Protein AF-A0A8S9TQD0-F1 (afdb_monomer)

Structure (mmCIF, N/CA/C/O backbone):
data_AF-A0A8S9TQD0-F1
#
_entry.id   AF-A0A8S9TQD0-F1
#
loop_
_atom_site.group_PDB
_atom_site.id
_atom_site.type_symbol
_atom_site.label_atom_id
_atom_site.label_alt_id
_atom_site.label_comp_id
_atom_site.label_asym_id
_atom_site.label_entity_id
_atom_site.label_seq_id
_atom_site.pdbx_PDB_ins_code
_atom_site.Cartn_x
_atom_site.Cartn_y
_atom_site.Cartn_z
_atom_site.occupancy
_atom_site.B_iso_or_equiv
_atom_site.auth_seq_id
_atom_site.auth_comp_id
_atom_site.auth_asym_id
_atom_site.auth_atom_id
_atom_site.pdbx_PDB_model_num
ATOM 1 N N . MET A 1 1 ? -15.781 -21.700 17.200 1.00 30.73 1 MET A N 1
ATOM 2 C CA . MET A 1 1 ? -14.613 -22.063 18.028 1.00 30.73 1 MET A CA 1
ATOM 3 C C . MET A 1 1 ? -13.569 -22.654 17.105 1.00 30.73 1 MET A C 1
ATOM 5 O O . MET A 1 1 ? -13.757 -23.773 16.646 1.00 30.73 1 MET A O 1
ATOM 9 N N . LEU A 1 2 ? -12.540 -21.880 16.771 1.00 31.28 2 LEU A N 1
ATOM 10 C CA . LEU A 1 2 ? -11.367 -22.387 16.062 1.00 31.28 2 LEU A CA 1
ATOM 11 C C . LEU A 1 2 ? -10.514 -23.127 17.096 1.00 31.28 2 LEU A C 1
ATOM 13 O O . LEU A 1 2 ? -10.131 -22.557 18.117 1.00 31.28 2 LEU A O 1
ATOM 17 N N . THR A 1 3 ? -10.356 -24.433 16.913 1.00 33.12 3 THR A N 1
ATOM 18 C CA . THR A 1 3 ? -9.611 -25.295 17.834 1.00 33.12 3 THR A CA 1
ATOM 19 C C . THR A 1 3 ? -8.107 -25.152 17.622 1.00 33.12 3 THR A C 1
ATOM 21 O O . THR A 1 3 ? -7.637 -24.935 16.512 1.00 33.12 3 THR A O 1
ATOM 24 N N . SER A 1 4 ? -7.367 -25.337 18.711 1.00 42.09 4 SER A N 1
ATOM 25 C CA . SER A 1 4 ? -5.947 -25.075 18.985 1.00 42.09 4 SER A CA 1
ATOM 26 C C . SER A 1 4 ? -4.872 -25.747 18.101 1.00 42.09 4 SER A C 1
ATOM 28 O O . SER A 1 4 ? -3.771 -25.983 18.590 1.00 42.09 4 SER A O 1
ATOM 30 N N . ASN A 1 5 ? -5.139 -26.052 16.829 1.00 34.66 5 ASN A N 1
ATOM 31 C CA . ASN A 1 5 ? -4.144 -26.548 15.862 1.00 34.66 5 ASN A CA 1
ATOM 32 C C . ASN A 1 5 ? -3.845 -25.566 14.703 1.00 34.66 5 ASN A C 1
ATOM 34 O O . ASN A 1 5 ? -2.922 -25.823 13.933 1.00 34.66 5 ASN A O 1
ATOM 38 N N . ASP A 1 6 ? -4.547 -24.428 14.614 1.00 38.22 6 ASP A N 1
ATOM 39 C CA . ASP A 1 6 ? -4.370 -23.399 13.562 1.00 38.22 6 ASP A CA 1
ATOM 40 C C . ASP A 1 6 ? -3.149 -22.480 13.765 1.00 38.22 6 ASP A C 1
ATOM 42 O O . ASP A 1 6 ? -2.848 -21.619 12.945 1.00 38.22 6 ASP A O 1
ATOM 46 N N . ALA A 1 7 ? -2.361 -22.685 14.824 1.00 38.09 7 ALA A N 1
ATOM 47 C CA . ALA A 1 7 ? -1.159 -21.891 15.102 1.00 38.09 7 ALA A CA 1
ATOM 48 C C . ALA A 1 7 ? 0.011 -22.138 14.115 1.00 38.09 7 ALA A C 1
ATOM 50 O O . ALA A 1 7 ? 1.115 -21.620 14.307 1.00 38.09 7 ALA A O 1
ATOM 51 N N . ARG A 1 8 ? -0.196 -22.913 13.037 1.00 41.69 8 ARG A N 1
ATOM 52 C CA . ARG A 1 8 ? 0.763 -23.056 11.931 1.00 41.69 8 ARG A CA 1
ATOM 53 C C . ARG A 1 8 ? 0.705 -21.825 11.021 1.00 41.69 8 ARG A C 1
ATOM 55 O O . ARG A 1 8 ? 0.203 -21.896 9.911 1.00 41.69 8 ARG A O 1
ATOM 62 N N . LEU A 1 9 ? 1.326 -20.733 11.474 1.00 50.34 9 LEU A N 1
ATOM 63 C CA . LEU A 1 9 ? 1.905 -19.686 10.617 1.00 50.34 9 LEU A CA 1
ATOM 64 C C . LEU A 1 9 ? 0.988 -19.219 9.465 1.00 50.34 9 LEU A C 1
ATOM 66 O O . LEU A 1 9 ? 1.396 -19.229 8.303 1.00 50.34 9 LEU A O 1
ATOM 70 N N . GLU A 1 10 ? -0.238 -18.789 9.765 1.00 58.34 10 GLU A N 1
ATOM 71 C CA . GLU A 1 10 ? -1.094 -18.142 8.766 1.00 58.34 10 GLU A CA 1
ATOM 72 C C . GLU A 1 10 ? -0.535 -16.746 8.453 1.00 58.34 10 GLU A C 1
ATOM 74 O O . GLU A 1 10 ? -0.825 -15.758 9.118 1.00 58.34 10 GLU A O 1
ATOM 79 N N . SER A 1 11 ? 0.355 -16.660 7.465 1.00 71.31 11 SER A N 1
ATOM 80 C CA . SER A 1 11 ? 0.695 -15.379 6.845 1.00 71.31 11 SER A CA 1
ATOM 81 C C . SER A 1 11 ? -0.339 -15.109 5.760 1.00 71.31 11 SER A C 1
ATOM 83 O O . SER A 1 11 ? -0.368 -15.806 4.747 1.00 71.31 11 SER A O 1
ATOM 85 N N . LEU A 1 12 ? -1.203 -14.124 5.988 1.00 87.31 12 LEU A N 1
ATOM 86 C CA . LEU A 1 12 ? -2.261 -13.757 5.053 1.00 87.31 12 LEU A CA 1
ATOM 87 C C . LEU A 1 12 ? -1.756 -12.713 4.049 1.00 87.31 12 LEU A C 1
ATOM 89 O O . LEU A 1 12 ? -1.011 -11.792 4.394 1.00 87.31 12 LEU A O 1
ATOM 93 N N . ALA A 1 13 ? -2.175 -12.867 2.795 1.00 92.25 13 ALA A N 1
ATOM 94 C CA . ALA A 1 13 ? -2.046 -11.850 1.763 1.00 92.25 13 ALA A CA 1
ATOM 95 C C . ALA A 1 13 ? -3.442 -11.386 1.365 1.00 92.25 13 ALA A C 1
ATOM 97 O O . ALA A 1 13 ? -4.330 -12.195 1.096 1.00 92.25 13 ALA A O 1
ATOM 98 N N . TYR A 1 14 ? -3.618 -10.075 1.306 1.00 95.44 14 TYR A N 1
ATOM 99 C CA . TYR A 1 14 ? -4.902 -9.445 1.073 1.00 95.44 14 TYR A CA 1
ATOM 100 C C . TYR A 1 14 ? -4.911 -8.776 -0.291 1.00 95.44 14 TYR A C 1
ATOM 102 O O . TYR A 1 14 ? -3.913 -8.195 -0.734 1.00 95.44 14 TYR A O 1
ATOM 110 N N . ARG A 1 15 ? -6.067 -8.862 -0.944 1.00 96.31 15 ARG A N 1
ATOM 111 C CA . ARG A 1 15 ? -6.406 -8.099 -2.138 1.00 96.31 15 ARG A CA 1
ATOM 112 C C . ARG A 1 15 ? -7.765 -7.457 -1.906 1.00 96.31 15 ARG A C 1
ATOM 114 O O . ARG A 1 15 ? -8.776 -8.153 -1.898 1.00 96.31 15 ARG A O 1
ATOM 121 N N . VAL A 1 16 ? -7.778 -6.138 -1.770 1.00 97.06 16 VAL A N 1
ATOM 122 C CA . VAL A 1 16 ? -8.998 -5.337 -1.648 1.00 97.06 16 VAL A CA 1
ATOM 123 C C . VAL A 1 16 ? -9.205 -4.578 -2.953 1.00 97.06 16 VAL A C 1
ATOM 125 O O . VAL A 1 16 ? -8.303 -3.901 -3.450 1.00 97.06 16 VAL A O 1
ATOM 128 N N . GLN A 1 17 ? -10.381 -4.717 -3.558 1.00 97.00 17 GLN A N 1
ATOM 129 C CA . GLN A 1 17 ? -10.748 -3.891 -4.705 1.00 97.00 17 GLN A CA 1
ATOM 130 C C . GLN A 1 17 ? -11.181 -2.520 -4.195 1.00 97.00 17 GLN A C 1
ATOM 132 O O . GLN A 1 17 ? -12.125 -2.432 -3.420 1.00 97.00 17 GLN A O 1
ATOM 137 N N . LEU A 1 18 ? -10.482 -1.472 -4.630 1.00 97.31 18 LEU A N 1
ATOM 138 C CA . LEU A 1 18 ? -10.841 -0.094 -4.317 1.00 97.31 18 LEU A CA 1
ATOM 139 C C . LEU A 1 18 ? -11.553 0.537 -5.515 1.00 97.31 18 LEU A C 1
ATOM 141 O O . LEU A 1 18 ? -11.156 0.357 -6.670 1.00 97.31 18 LEU A O 1
ATOM 145 N N . HIS A 1 19 ? -12.588 1.306 -5.227 1.00 97.00 19 HIS A N 1
ATOM 146 C CA . HIS A 1 19 ? -13.287 2.171 -6.157 1.00 97.00 19 HIS A CA 1
ATOM 147 C C . HIS A 1 19 ? -12.499 3.464 -6.390 1.00 97.00 19 HIS A C 1
ATOM 149 O O . HIS A 1 19 ? -11.778 3.941 -5.514 1.00 97.00 19 HIS A O 1
ATOM 155 N N . ASN A 1 20 ? -12.668 4.041 -7.583 1.00 97.81 20 ASN A N 1
ATOM 156 C CA . ASN A 1 20 ? -12.198 5.382 -7.950 1.00 97.81 20 ASN A CA 1
ATOM 157 C C . ASN A 1 20 ? -10.675 5.606 -7.884 1.00 97.81 20 ASN A C 1
ATOM 159 O O . ASN A 1 20 ? -10.230 6.750 -7.887 1.00 97.81 20 ASN A O 1
ATOM 163 N N . ILE A 1 21 ? -9.857 4.545 -7.916 1.00 98.25 21 ILE A N 1
ATOM 164 C CA . ILE A 1 21 ? -8.387 4.673 -7.878 1.00 98.25 21 ILE A CA 1
ATOM 165 C C . ILE A 1 21 ? -7.857 5.698 -8.900 1.00 98.25 21 ILE A C 1
ATOM 167 O O . ILE A 1 21 ? -7.101 6.569 -8.490 1.00 98.25 21 ILE A O 1
ATOM 171 N N . PRO A 1 22 ? -8.238 5.679 -10.198 1.00 96.19 22 PRO A N 1
ATOM 172 C CA . PRO A 1 22 ? -7.695 6.640 -11.162 1.00 96.19 22 PRO A CA 1
ATOM 173 C C . PRO A 1 22 ? -8.159 8.087 -10.945 1.00 96.19 22 PRO A C 1
ATOM 175 O O . PRO A 1 22 ? -7.540 8.994 -11.489 1.00 96.19 22 PRO A O 1
ATOM 178 N N . GLN A 1 23 ? -9.254 8.298 -10.206 1.00 97.81 23 GLN A N 1
ATOM 179 C CA . GLN A 1 23 ? -9.771 9.630 -9.892 1.00 97.81 23 GLN A CA 1
ATOM 180 C C . GLN A 1 23 ? -8.944 10.284 -8.783 1.00 97.81 23 GLN A C 1
ATOM 182 O O . GLN A 1 23 ? -8.572 11.444 -8.920 1.00 97.81 23 GLN A O 1
ATOM 187 N N . PHE A 1 24 ? -8.652 9.539 -7.713 1.00 98.12 24 PHE A N 1
ATOM 188 C CA . PHE A 1 24 ? -7.885 10.052 -6.575 1.00 98.12 24 PHE A CA 1
ATOM 189 C C . PHE A 1 24 ? -6.376 9.971 -6.813 1.00 98.12 24 PHE A C 1
ATOM 191 O O . PHE A 1 24 ? -5.663 10.913 -6.507 1.00 98.12 24 PHE A O 1
ATOM 198 N N . LEU A 1 25 ? -5.893 8.890 -7.433 1.00 98.12 25 LEU A N 1
ATOM 199 C CA . LEU A 1 25 ? -4.483 8.668 -7.769 1.00 98.12 25 LEU A CA 1
ATOM 200 C C . LEU A 1 25 ? -4.296 8.654 -9.301 1.00 98.12 25 LEU A C 1
ATOM 202 O O . LEU A 1 25 ? -4.124 7.588 -9.915 1.00 98.12 25 LEU A O 1
ATOM 206 N N . PRO A 1 26 ? -4.358 9.820 -9.971 1.00 97.00 26 PRO A N 1
ATOM 207 C CA . PRO A 1 26 ? -4.257 9.888 -11.427 1.00 97.00 26 PRO A CA 1
ATOM 208 C C . PRO A 1 26 ? -2.850 9.541 -11.924 1.00 97.00 26 PRO A C 1
ATOM 210 O O . PRO A 1 26 ? -2.708 8.911 -12.974 1.00 97.00 26 PRO A O 1
ATOM 213 N N . THR A 1 27 ? -1.822 9.887 -11.151 1.00 97.00 27 THR A N 1
ATOM 214 C CA . THR A 1 27 ? -0.412 9.720 -11.512 1.00 97.00 27 THR A CA 1
ATOM 215 C C . THR A 1 27 ? 0.108 8.340 -11.118 1.00 97.00 27 THR A C 1
ATOM 217 O O . THR A 1 27 ? -0.248 7.797 -10.075 1.00 97.00 27 THR A O 1
ATOM 220 N N . ASP A 1 28 ? 0.961 7.774 -11.965 1.00 97.94 28 ASP A N 1
ATOM 221 C CA . ASP A 1 28 ? 1.700 6.552 -11.668 1.00 97.94 28 ASP A CA 1
ATOM 222 C C . ASP A 1 28 ? 3.073 6.905 -11.076 1.00 97.94 28 ASP A C 1
ATOM 224 O O . ASP A 1 28 ? 3.761 7.802 -11.561 1.00 97.94 28 ASP A O 1
ATOM 228 N N . ASN A 1 29 ? 3.491 6.159 -10.058 1.00 98.25 29 ASN A N 1
ATOM 229 C CA . ASN A 1 29 ? 4.793 6.272 -9.413 1.00 98.25 29 ASN A CA 1
ATOM 230 C C . ASN A 1 29 ? 5.701 5.142 -9.913 1.00 98.25 29 ASN A C 1
ATOM 232 O O . ASN A 1 29 ? 5.435 3.964 -9.653 1.00 98.25 29 ASN A O 1
ATOM 236 N N . GLU A 1 30 ? 6.736 5.490 -10.683 1.00 98.00 30 GLU A N 1
ATOM 237 C CA . GLU A 1 30 ? 7.723 4.532 -11.195 1.00 98.00 30 GLU A CA 1
ATOM 238 C C . GLU A 1 30 ? 8.576 3.928 -10.070 1.00 98.00 30 GLU A C 1
ATOM 240 O O . GLU A 1 30 ? 8.685 4.469 -8.972 1.00 98.00 30 GLU A O 1
ATOM 245 N N . TRP A 1 31 ? 9.214 2.794 -10.349 1.00 96.75 31 TRP A N 1
ATOM 246 C CA . TRP A 1 31 ? 10.211 2.220 -9.451 1.00 96.75 31 TRP A CA 1
ATOM 247 C C . TRP A 1 31 ? 11.372 3.200 -9.187 1.00 96.75 31 TRP A C 1
ATOM 249 O O . TRP A 1 31 ? 11.776 3.994 -10.041 1.00 96.75 31 TRP A O 1
ATOM 259 N N . ASN A 1 32 ? 11.941 3.120 -7.987 1.00 94.94 32 ASN A N 1
ATOM 260 C CA . ASN A 1 32 ? 12.961 4.030 -7.492 1.00 94.94 32 ASN A CA 1
ATOM 261 C C . ASN A 1 32 ? 14.319 3.784 -8.170 1.00 94.94 32 ASN A C 1
ATOM 263 O O . ASN A 1 32 ? 15.063 2.862 -7.821 1.00 94.94 32 ASN A O 1
ATOM 267 N N . LYS A 1 33 ? 14.673 4.678 -9.097 1.00 94.56 33 LYS A N 1
ATOM 268 C CA . LYS A 1 33 ? 15.938 4.653 -9.847 1.00 94.56 33 LYS A CA 1
ATOM 269 C C . LYS A 1 33 ? 17.164 4.997 -9.003 1.00 94.56 33 LYS A C 1
ATOM 271 O O . LYS A 1 33 ? 18.270 4.830 -9.497 1.00 94.56 33 LYS A O 1
ATOM 276 N N . ASN A 1 34 ? 17.001 5.422 -7.752 1.00 91.88 34 ASN A N 1
ATOM 277 C CA . ASN A 1 34 ? 18.098 5.794 -6.855 1.00 91.88 34 ASN A CA 1
ATOM 278 C C . ASN A 1 34 ? 18.407 4.722 -5.799 1.00 91.88 34 ASN A C 1
ATOM 280 O O . ASN A 1 34 ? 19.215 4.969 -4.905 1.00 91.88 34 ASN A O 1
ATOM 284 N N . TYR A 1 35 ? 17.779 3.541 -5.874 1.00 90.69 35 TYR A N 1
ATOM 285 C CA . TYR A 1 35 ? 17.977 2.482 -4.887 1.00 90.69 35 TYR A CA 1
ATOM 286 C C . TYR A 1 35 ? 18.655 1.244 -5.506 1.00 90.69 35 TYR A C 1
ATOM 288 O O . TYR A 1 35 ? 18.007 0.512 -6.261 1.00 90.69 35 TYR A O 1
ATOM 296 N N . PRO A 1 36 ? 19.944 0.970 -5.201 1.00 90.56 36 PRO A N 1
ATOM 297 C CA . PRO A 1 36 ? 20.731 -0.063 -5.887 1.00 90.56 36 PRO A CA 1
ATOM 298 C C . PRO A 1 36 ? 20.101 -1.459 -5.873 1.00 90.56 36 PRO A C 1
ATOM 300 O O . PRO A 1 36 ? 20.116 -2.164 -6.880 1.00 90.56 36 PRO A O 1
ATOM 303 N N . THR A 1 37 ? 19.485 -1.855 -4.755 1.00 89.00 37 THR A N 1
ATOM 304 C CA . THR A 1 37 ? 18.796 -3.151 -4.639 1.00 89.00 37 THR A CA 1
ATOM 305 C C . THR A 1 37 ? 17.653 -3.289 -5.648 1.00 89.00 37 THR A C 1
ATOM 307 O O . THR A 1 37 ? 17.439 -4.371 -6.187 1.00 89.00 37 THR A O 1
ATOM 310 N N . ILE A 1 38 ? 16.943 -2.197 -5.941 1.00 92.88 38 ILE A N 1
ATOM 311 C CA . ILE A 1 38 ? 15.806 -2.179 -6.872 1.00 92.88 38 ILE A CA 1
ATOM 312 C C . ILE A 1 38 ? 16.291 -2.079 -8.316 1.00 92.88 38 ILE A C 1
ATOM 314 O O . ILE A 1 38 ? 15.744 -2.751 -9.189 1.00 92.88 38 ILE A O 1
ATOM 318 N N . GLN A 1 39 ? 17.369 -1.331 -8.572 1.00 94.00 39 GLN A N 1
ATOM 319 C CA . GLN A 1 39 ? 17.996 -1.285 -9.896 1.00 94.00 39 GLN A CA 1
ATOM 320 C C . GLN A 1 39 ? 18.384 -2.684 -10.394 1.00 94.00 39 GLN A C 1
ATOM 322 O O . GLN A 1 39 ? 18.125 -2.995 -11.552 1.00 94.00 39 GLN A O 1
ATOM 327 N N . ARG A 1 40 ? 18.897 -3.565 -9.523 1.00 92.69 40 ARG A N 1
ATOM 328 C CA . ARG A 1 40 ? 19.222 -4.959 -9.886 1.00 92.69 40 ARG A CA 1
ATOM 329 C C . ARG A 1 40 ? 18.032 -5.770 -10.404 1.00 92.69 40 ARG A C 1
ATOM 331 O O . ARG A 1 40 ? 18.244 -6.793 -11.042 1.00 92.69 40 ARG A O 1
ATOM 338 N N . ILE A 1 41 ? 16.804 -5.344 -10.109 1.00 93.44 41 ILE A N 1
ATOM 339 C CA . ILE A 1 41 ? 15.565 -6.047 -10.471 1.00 93.44 41 ILE A CA 1
ATOM 340 C C . ILE A 1 41 ? 14.864 -5.389 -11.663 1.00 93.44 41 ILE A C 1
ATOM 342 O O . ILE A 1 41 ? 14.169 -6.074 -12.406 1.00 93.44 41 ILE A O 1
ATOM 346 N N . PHE A 1 42 ? 15.010 -4.076 -11.847 1.00 95.25 42 PHE A N 1
ATOM 347 C CA . PHE A 1 42 ? 14.281 -3.338 -12.884 1.00 95.25 42 PHE A CA 1
ATOM 348 C C . PHE A 1 42 ? 15.158 -2.738 -13.976 1.00 95.25 42 PHE A C 1
ATOM 350 O O . PHE A 1 42 ? 14.689 -2.596 -15.106 1.00 95.25 42 PHE A O 1
ATOM 357 N N . SER A 1 43 ? 16.398 -2.355 -13.669 1.00 95.62 43 SER A N 1
ATOM 358 C CA . SER A 1 43 ? 17.252 -1.692 -14.650 1.00 95.62 43 SER A CA 1
ATOM 359 C C . SER A 1 43 ? 17.742 -2.701 -15.697 1.00 95.62 43 SER A C 1
ATOM 361 O O . SER A 1 43 ? 18.151 -3.809 -15.332 1.00 95.62 43 SER A O 1
ATOM 363 N N . PRO A 1 44 ? 17.729 -2.336 -16.991 1.00 94.81 44 PRO A N 1
ATOM 364 C CA . PRO A 1 44 ? 18.342 -3.139 -18.045 1.00 94.81 44 PRO A CA 1
ATOM 365 C C . PRO A 1 44 ? 19.874 -3.201 -17.940 1.00 94.81 44 PRO A C 1
ATOM 367 O O . PRO A 1 44 ? 20.483 -4.047 -18.589 1.00 94.81 44 PRO A O 1
ATOM 370 N N . ASP A 1 45 ? 20.497 -2.347 -17.120 1.00 96.31 45 ASP A N 1
ATOM 371 C CA . ASP A 1 45 ? 21.953 -2.319 -16.927 1.00 96.31 45 ASP A CA 1
ATOM 372 C C . ASP A 1 45 ? 22.478 -3.563 -16.188 1.00 96.31 45 ASP A C 1
ATOM 374 O O . ASP A 1 45 ? 23.676 -3.846 -16.216 1.00 96.31 45 ASP A O 1
ATOM 378 N N . TYR A 1 46 ? 21.590 -4.318 -15.531 1.00 95.38 46 TYR A N 1
ATOM 379 C CA . TYR A 1 46 ? 21.926 -5.527 -14.783 1.00 95.38 46 TYR A CA 1
ATOM 380 C C . TYR A 1 46 ? 21.506 -6.779 -15.565 1.00 95.38 46 TYR A C 1
ATOM 382 O O . TYR A 1 46 ? 20.307 -7.003 -15.752 1.00 95.38 46 TYR A O 1
ATOM 390 N N . PRO A 1 47 ? 22.449 -7.645 -15.986 1.00 96.62 47 PRO A N 1
ATOM 391 C CA . PRO A 1 47 ? 22.130 -8.862 -16.736 1.00 96.62 47 PRO A CA 1
ATOM 392 C C . PRO A 1 47 ? 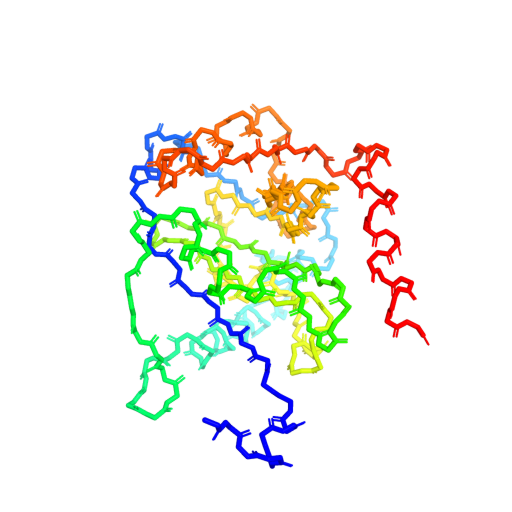21.187 -9.822 -15.998 1.00 96.62 47 PRO A C 1
ATOM 394 O O . PRO A 1 47 ? 20.429 -10.552 -16.637 1.00 96.62 47 PRO A O 1
ATOM 397 N N . GLU A 1 48 ? 21.211 -9.834 -14.661 1.00 94.44 48 GLU A N 1
ATOM 398 C CA . GLU A 1 48 ? 20.335 -10.683 -13.849 1.00 94.44 48 GLU A CA 1
ATOM 399 C C . GLU A 1 48 ? 18.893 -10.159 -13.709 1.00 94.44 48 GLU A C 1
ATOM 401 O O . GLU A 1 48 ? 18.004 -10.914 -13.301 1.00 94.44 48 GLU A O 1
ATOM 406 N N . SER A 1 49 ? 18.644 -8.894 -14.064 1.00 95.12 49 SER A N 1
ATOM 407 C CA . SER A 1 49 ? 17.371 -8.191 -13.849 1.00 95.12 49 SER A CA 1
ATOM 408 C C . SER A 1 49 ? 16.150 -8.938 -14.407 1.00 95.12 49 SER A C 1
ATOM 410 O O . SER A 1 49 ? 15.216 -9.189 -13.637 1.00 95.12 49 SER A O 1
ATOM 412 N N . PRO A 1 50 ? 16.143 -9.437 -15.666 1.00 95.94 50 PRO A N 1
ATOM 413 C CA . PRO A 1 50 ? 15.000 -10.186 -16.194 1.00 95.94 50 PRO A CA 1
ATOM 414 C C . PRO A 1 50 ? 14.656 -11.440 -15.381 1.00 95.94 50 PRO A C 1
ATOM 416 O O . PRO A 1 50 ? 13.480 -11.742 -15.177 1.00 95.94 50 PRO A O 1
ATOM 419 N N . VAL A 1 51 ? 15.670 -12.160 -14.889 1.00 95.81 51 VAL A N 1
ATOM 420 C CA . VAL A 1 51 ? 15.487 -13.400 -14.119 1.00 95.81 51 VAL A CA 1
ATOM 421 C C . VAL A 1 51 ? 14.954 -13.090 -12.724 1.00 95.81 51 VAL A C 1
ATOM 423 O O . VAL A 1 51 ? 13.983 -13.710 -12.287 1.00 95.81 51 VAL A O 1
ATOM 426 N N . LEU A 1 52 ? 15.541 -12.104 -12.040 1.00 94.06 52 LEU A N 1
ATOM 427 C CA . LEU A 1 52 ? 15.084 -11.677 -10.717 1.00 94.06 52 LEU A CA 1
ATOM 428 C C . LEU A 1 52 ? 13.655 -11.137 -10.768 1.00 94.06 52 LEU A C 1
ATOM 430 O O . LEU A 1 52 ? 12.816 -11.521 -9.952 1.00 94.06 52 LEU A O 1
ATOM 434 N N . ARG A 1 53 ? 13.343 -10.306 -11.766 1.00 95.00 53 ARG A N 1
ATOM 435 C CA . ARG A 1 53 ? 11.995 -9.769 -11.956 1.00 95.00 53 ARG A CA 1
ATOM 436 C C . ARG A 1 53 ? 10.981 -10.872 -12.236 1.00 95.00 53 ARG A C 1
ATOM 438 O O . ARG A 1 53 ? 9.907 -10.874 -11.637 1.00 95.00 53 ARG A O 1
ATOM 445 N N . GLN A 1 54 ? 11.330 -11.842 -13.083 1.00 95.38 54 GLN A N 1
ATOM 446 C CA . GLN A 1 54 ? 10.470 -12.993 -13.347 1.00 95.38 54 GLN A CA 1
ATOM 447 C C . GLN A 1 54 ? 10.238 -13.836 -12.086 1.00 95.38 54 GLN A C 1
ATOM 449 O O . GLN A 1 54 ? 9.123 -14.313 -11.878 1.00 95.38 54 GLN A O 1
ATOM 454 N N . ALA A 1 55 ? 11.243 -13.990 -11.217 1.00 94.00 55 ALA A N 1
ATOM 455 C CA . ALA A 1 55 ? 11.073 -14.674 -9.938 1.00 94.00 55 ALA A CA 1
ATOM 456 C C . ALA A 1 55 ? 10.045 -13.960 -9.043 1.00 94.00 55 ALA A C 1
ATOM 458 O O . ALA A 1 55 ? 9.145 -14.617 -8.518 1.00 94.00 55 ALA A O 1
ATOM 459 N N . VAL A 1 56 ? 10.101 -12.626 -8.940 1.00 93.75 56 VAL A N 1
ATOM 460 C CA . VAL A 1 56 ? 9.099 -11.847 -8.187 1.00 93.75 56 VAL A CA 1
ATOM 461 C C . VAL A 1 56 ? 7.705 -11.965 -8.808 1.00 93.75 56 VAL A C 1
ATOM 463 O O . VAL A 1 56 ? 6.724 -12.151 -8.090 1.00 93.75 56 VAL A O 1
ATOM 466 N N . MET A 1 57 ? 7.595 -11.913 -10.138 1.00 95.12 57 MET A N 1
ATOM 467 C CA . MET A 1 57 ? 6.315 -12.101 -10.833 1.00 95.12 57 MET A CA 1
ATOM 468 C C . MET A 1 57 ? 5.712 -13.485 -10.554 1.00 95.12 57 MET A C 1
ATOM 470 O O . MET A 1 57 ? 4.509 -13.600 -10.324 1.00 95.12 57 MET A O 1
ATOM 474 N N . THR A 1 58 ? 6.541 -14.531 -10.516 1.00 93.81 58 THR A N 1
ATOM 475 C CA . THR A 1 58 ? 6.114 -15.885 -10.136 1.00 93.81 58 THR A CA 1
ATOM 476 C C . THR A 1 58 ? 5.666 -15.939 -8.674 1.00 93.81 58 THR A C 1
ATOM 478 O O . THR A 1 58 ? 4.622 -16.522 -8.385 1.00 93.81 58 THR A O 1
ATOM 481 N N . GLN A 1 59 ? 6.395 -15.297 -7.754 1.00 91.94 59 GLN A N 1
ATOM 482 C CA . GLN A 1 59 ? 5.991 -15.197 -6.346 1.00 91.94 59 GLN A CA 1
ATOM 483 C C . GLN A 1 59 ? 4.632 -14.496 -6.199 1.00 91.94 59 GLN A C 1
ATOM 485 O O . GLN A 1 59 ? 3.756 -15.011 -5.507 1.00 91.94 59 GLN A O 1
ATOM 490 N N . HIS A 1 60 ? 4.418 -13.378 -6.900 1.00 94.12 60 HIS A N 1
ATOM 491 C CA . HIS A 1 60 ? 3.129 -12.681 -6.927 1.00 94.12 60 HIS A CA 1
ATOM 492 C C . HIS A 1 60 ? 2.011 -13.599 -7.417 1.00 94.12 60 HIS A C 1
ATOM 494 O O . HIS A 1 60 ? 0.965 -13.698 -6.777 1.00 94.12 60 HIS A O 1
ATOM 500 N N . ALA A 1 61 ? 2.244 -14.290 -8.537 1.00 93.56 61 ALA A N 1
ATOM 501 C CA . ALA A 1 61 ? 1.259 -15.178 -9.135 1.00 93.56 61 ALA A CA 1
ATOM 502 C C . ALA A 1 61 ? 0.860 -16.312 -8.187 1.00 93.56 61 ALA A C 1
ATOM 504 O O . ALA A 1 61 ? -0.321 -16.618 -8.112 1.00 93.56 61 ALA A O 1
ATOM 505 N N . VAL A 1 62 ? 1.808 -16.899 -7.448 1.00 91.19 62 VAL A N 1
ATOM 506 C CA . VAL A 1 62 ? 1.527 -17.949 -6.454 1.00 91.19 62 VAL A CA 1
ATOM 507 C C . VAL A 1 62 ? 0.726 -17.402 -5.273 1.00 91.19 62 VAL A C 1
ATOM 509 O O . VAL A 1 62 ? -0.219 -18.052 -4.833 1.00 91.19 62 VAL A O 1
ATOM 512 N N . ILE A 1 63 ? 1.081 -16.218 -4.768 1.00 90.38 63 ILE A N 1
ATOM 513 C CA . ILE A 1 63 ? 0.457 -15.641 -3.569 1.00 90.38 63 ILE A CA 1
ATOM 514 C C . ILE A 1 63 ? -0.963 -15.160 -3.822 1.00 90.38 63 ILE A C 1
ATOM 516 O O . ILE A 1 63 ? -1.848 -15.399 -3.007 1.00 90.38 63 ILE A O 1
ATOM 520 N N . TYR A 1 64 ? -1.192 -14.524 -4.966 1.00 92.19 64 TYR A N 1
ATOM 521 C CA . TYR A 1 64 ? -2.509 -14.028 -5.352 1.00 92.19 64 TYR A CA 1
ATOM 522 C C . TYR A 1 64 ? -3.269 -15.004 -6.256 1.00 92.19 64 TYR A C 1
ATOM 524 O O . TYR A 1 64 ? -4.280 -14.630 -6.856 1.00 92.19 64 TYR A O 1
ATOM 532 N N . GLN A 1 65 ? -2.818 -16.262 -6.358 1.00 91.19 65 GLN A N 1
ATOM 533 C CA . GLN A 1 65 ? -3.566 -17.299 -7.057 1.00 91.19 65 GLN A CA 1
ATOM 534 C C . GLN A 1 65 ? -4.857 -17.602 -6.299 1.00 91.19 65 GLN A C 1
ATOM 536 O O . GLN A 1 65 ? -4.848 -18.028 -5.146 1.00 91.19 65 GLN A O 1
ATOM 541 N N . HIS A 1 66 ? -5.979 -17.447 -6.989 1.00 88.06 66 HIS A N 1
ATOM 542 C CA . HIS A 1 66 ? -7.278 -17.828 -6.465 1.00 88.06 66 HIS A CA 1
ATOM 543 C C . HIS A 1 66 ? -7.401 -19.362 -6.424 1.00 88.06 66 HIS A C 1
ATOM 545 O O . HIS A 1 66 ? -7.124 -20.038 -7.416 1.00 88.06 66 HIS A O 1
ATOM 551 N N . GLY A 1 67 ? -7.834 -19.918 -5.293 1.00 85.06 67 GLY A N 1
ATOM 552 C CA . GLY A 1 67 ? -8.040 -21.355 -5.110 1.00 85.06 67 GLY A CA 1
ATOM 553 C C . GLY A 1 67 ? -9.202 -21.655 -4.167 1.00 85.06 67 GLY A C 1
ATOM 554 O O . GLY A 1 67 ? -9.495 -20.868 -3.274 1.00 85.06 67 GLY A O 1
ATOM 555 N N . GLN A 1 68 ? -9.863 -22.800 -4.358 1.00 7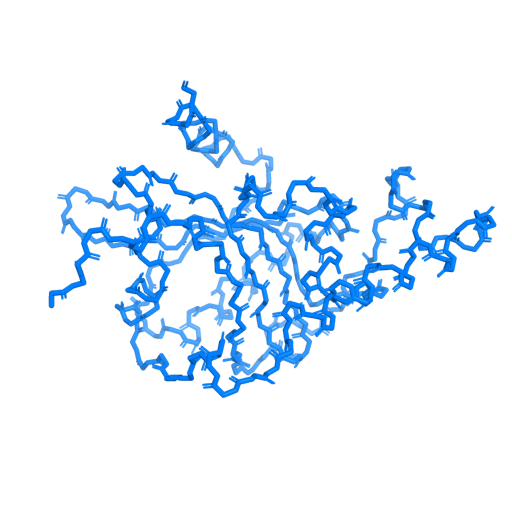5.62 68 GLN A N 1
ATOM 556 C CA . GLN A 1 68 ? -11.090 -23.143 -3.623 1.00 75.62 68 GLN A CA 1
ATOM 557 C C . GLN A 1 68 ? -10.885 -23.286 -2.106 1.00 75.62 68 GLN A C 1
ATOM 559 O O . GLN A 1 68 ? -11.769 -22.920 -1.345 1.00 75.62 68 GLN A O 1
ATOM 564 N N . GLU A 1 69 ? -9.722 -23.775 -1.668 1.00 81.25 69 GLU A N 1
ATOM 565 C CA . GLU A 1 69 ? -9.433 -24.009 -0.242 1.00 81.25 69 GLU A CA 1
ATOM 566 C C . GLU A 1 69 ? -8.625 -22.879 0.413 1.00 81.25 69 GLU A C 1
ATOM 568 O O . GLU A 1 69 ? -8.670 -22.701 1.625 1.00 81.25 69 GLU A O 1
ATOM 573 N N . ARG A 1 70 ? -7.864 -22.116 -0.382 1.00 82.94 70 ARG A N 1
ATOM 574 C CA . ARG A 1 70 ? -6.865 -21.146 0.108 1.00 82.94 70 ARG A CA 1
ATOM 575 C C . ARG A 1 70 ? -7.291 -19.688 -0.048 1.00 82.94 70 ARG A C 1
ATOM 577 O O . ARG A 1 70 ? -6.571 -18.797 0.387 1.00 82.94 70 ARG A O 1
ATOM 584 N N . THR A 1 71 ? -8.436 -19.431 -0.676 1.00 89.44 71 THR A N 1
ATOM 585 C CA . THR A 1 71 ? -8.938 -18.075 -0.910 1.00 89.44 71 THR A CA 1
ATOM 586 C C . THR A 1 71 ? -10.293 -17.902 -0.247 1.00 89.44 71 THR A C 1
ATOM 588 O O . THR A 1 71 ? -11.259 -18.576 -0.598 1.00 89.44 71 THR A O 1
ATOM 591 N N . LYS A 1 72 ? -10.369 -16.952 0.685 1.00 91.75 72 LYS A N 1
ATOM 592 C CA . LYS A 1 72 ? -11.631 -16.466 1.242 1.00 91.75 72 LYS A CA 1
ATOM 593 C C . LYS A 1 72 ? -12.049 -15.220 0.466 1.00 91.75 72 LYS A C 1
ATOM 595 O O . LYS A 1 72 ? -11.238 -14.322 0.256 1.00 91.75 72 LYS A O 1
ATOM 600 N N . TYR A 1 73 ? -13.302 -15.188 0.030 1.00 92.50 73 TYR A N 1
ATOM 601 C CA . TYR A 1 73 ? -13.905 -14.027 -0.620 1.00 92.50 73 TYR A CA 1
ATOM 602 C C . TYR A 1 73 ? -14.891 -13.373 0.335 1.00 92.50 73 TYR A C 1
ATOM 604 O O . TYR A 1 73 ? -15.536 -14.057 1.127 1.00 92.50 73 TYR A O 1
ATOM 612 N N . GLY A 1 74 ? -15.032 -12.061 0.218 1.00 92.94 74 GLY A N 1
ATOM 613 C CA . GLY A 1 74 ? -15.965 -11.284 1.014 1.00 92.94 74 GLY A CA 1
ATOM 614 C C . GLY A 1 74 ? -16.121 -9.879 0.454 1.00 92.94 74 GLY A C 1
ATOM 615 O O . GLY A 1 74 ? -15.518 -9.527 -0.563 1.00 92.94 74 GLY A O 1
ATOM 616 N N . SER A 1 75 ? -16.939 -9.092 1.136 1.00 93.00 75 SER A N 1
ATOM 617 C CA . SER A 1 75 ? -17.145 -7.672 0.877 1.00 93.00 75 SER A CA 1
ATOM 618 C C . SER A 1 75 ? -16.866 -6.890 2.149 1.00 93.00 75 SER A C 1
ATOM 620 O O . SER A 1 75 ? -17.198 -7.358 3.234 1.00 93.00 75 SER A O 1
ATOM 622 N N . VAL A 1 76 ? -16.312 -5.695 1.996 1.00 94.06 76 VAL A N 1
ATOM 623 C CA . VAL A 1 76 ? -16.114 -4.738 3.083 1.00 94.06 76 VAL A CA 1
ATOM 624 C C . VAL A 1 76 ? -17.159 -3.646 2.891 1.00 94.06 76 VAL A C 1
ATOM 626 O O . VAL A 1 76 ? -17.095 -2.919 1.901 1.00 94.06 76 VAL A O 1
ATOM 629 N N . ALA A 1 77 ? -18.166 -3.595 3.761 1.00 91.75 77 ALA A N 1
ATOM 630 C CA . ALA A 1 77 ? -19.271 -2.640 3.671 1.00 91.75 77 ALA A CA 1
ATOM 631 C C . ALA A 1 77 ? -19.107 -1.461 4.641 1.00 91.75 77 ALA A C 1
ATOM 633 O O . ALA A 1 77 ? -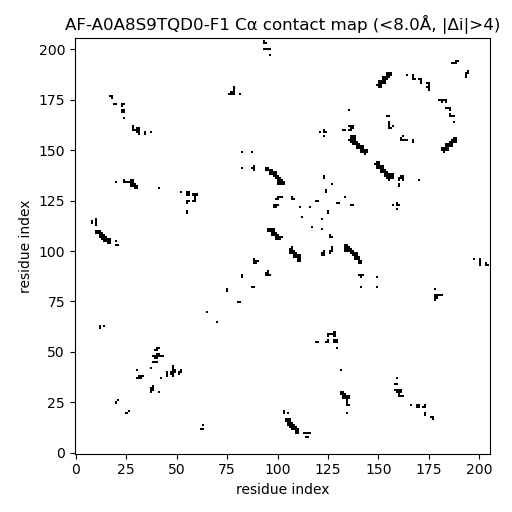19.735 -0.419 4.451 1.00 91.75 77 ALA A O 1
ATOM 634 N N . SER A 1 78 ? -18.268 -1.616 5.667 1.00 94.88 78 SER A N 1
ATOM 635 C CA . SER A 1 78 ? -18.005 -0.598 6.681 1.00 94.88 78 SER A CA 1
ATOM 636 C C . SER A 1 78 ? -16.518 -0.532 7.067 1.00 94.88 78 SER A C 1
ATOM 638 O O . SER A 1 78 ? -15.779 -1.492 6.827 1.00 94.88 78 SER A O 1
ATOM 640 N N . PRO A 1 79 ? -16.060 0.561 7.710 1.00 96.19 79 PRO A N 1
ATOM 641 C CA . PRO A 1 79 ? -14.728 0.606 8.315 1.00 96.19 79 PRO A CA 1
ATOM 642 C C . PRO A 1 79 ? -14.489 -0.521 9.332 1.00 96.19 79 PRO A C 1
ATOM 644 O O . PRO A 1 79 ? -13.391 -1.066 9.389 1.00 96.19 79 PRO A O 1
ATOM 647 N N . ALA A 1 80 ? -15.515 -0.915 10.097 1.00 95.69 80 ALA A N 1
ATOM 648 C CA . ALA A 1 80 ? -15.407 -2.008 11.062 1.00 95.69 80 ALA A CA 1
ATOM 649 C C . ALA A 1 80 ? -15.100 -3.346 10.372 1.00 95.69 80 ALA A C 1
ATOM 651 O O . ALA A 1 80 ? -14.237 -4.082 10.840 1.00 95.69 80 ALA A O 1
ATOM 652 N N . ASP A 1 81 ? -15.720 -3.612 9.218 1.00 95.75 81 ASP A N 1
ATOM 653 C CA . ASP A 1 81 ? -15.444 -4.816 8.426 1.00 95.75 81 ASP A CA 1
ATOM 654 C C . ASP A 1 81 ? -13.988 -4.826 7.923 1.00 95.75 81 ASP A C 1
ATOM 656 O O . ASP A 1 81 ? -13.357 -5.881 7.862 1.00 95.75 81 ASP A O 1
ATOM 660 N N . PHE A 1 82 ? -13.440 -3.656 7.557 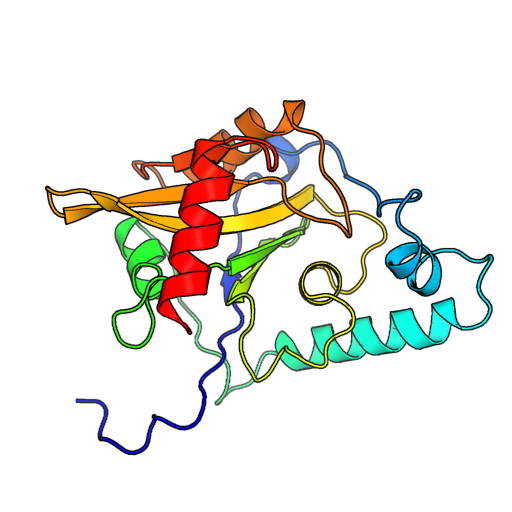1.00 96.56 82 PHE A N 1
ATOM 661 C CA . PHE A 1 82 ? -12.034 -3.536 7.161 1.00 96.56 82 PHE A CA 1
ATOM 662 C C . PHE A 1 82 ? -11.105 -3.834 8.338 1.00 96.56 82 PHE A C 1
ATOM 664 O O . PHE A 1 82 ? -10.163 -4.612 8.186 1.00 96.56 82 PHE A O 1
ATOM 671 N N . PHE A 1 83 ? -11.368 -3.245 9.507 1.00 96.81 83 PHE A N 1
ATOM 672 C CA . PHE A 1 83 ? -10.558 -3.494 10.695 1.00 96.81 83 PHE A CA 1
ATOM 673 C C . PHE A 1 83 ? -10.637 -4.963 11.122 1.00 96.81 83 PHE A C 1
ATOM 675 O O . PHE A 1 83 ? -9.591 -5.576 11.331 1.00 96.81 83 PHE A O 1
ATOM 682 N N . GLU A 1 84 ? -11.824 -5.575 11.131 1.00 94.50 84 GLU A N 1
ATOM 683 C CA . GLU A 1 84 ? -11.988 -7.003 11.427 1.00 94.50 84 GLU A CA 1
ATOM 684 C C . GLU A 1 84 ? -11.223 -7.885 10.427 1.00 94.50 84 GLU A C 1
ATOM 686 O O . GLU A 1 84 ? -10.533 -8.822 10.840 1.00 94.50 84 GLU A O 1
ATOM 691 N N . LEU A 1 85 ? -11.269 -7.551 9.129 1.00 94.19 85 LEU A N 1
ATOM 692 C CA . LEU A 1 85 ? -10.535 -8.262 8.074 1.00 94.19 85 LEU A CA 1
ATOM 693 C C . LEU A 1 85 ? -9.028 -8.314 8.349 1.00 94.19 85 LEU A C 1
ATOM 695 O O . LEU A 1 85 ? -8.398 -9.328 8.056 1.00 94.19 85 LEU A O 1
ATOM 699 N N . VAL A 1 86 ? -8.453 -7.242 8.898 1.00 94.62 86 VAL A N 1
ATOM 700 C CA . VAL A 1 86 ? -7.022 -7.158 9.241 1.00 94.62 86 VAL A CA 1
ATOM 701 C C . VAL A 1 86 ? -6.750 -7.434 10.722 1.00 94.62 86 VAL A C 1
ATOM 703 O O . VAL A 1 86 ? -5.703 -7.044 11.241 1.00 94.62 86 VAL A O 1
ATOM 706 N N . HIS A 1 87 ? -7.685 -8.094 11.413 1.00 94.31 87 HIS A N 1
ATOM 707 C CA . HIS A 1 87 ? -7.595 -8.444 12.834 1.00 94.31 87 HIS A CA 1
ATOM 708 C C . HIS A 1 87 ? -7.290 -7.243 13.740 1.00 94.31 87 HIS A C 1
ATOM 710 O O . HIS A 1 87 ? -6.484 -7.327 14.667 1.00 94.31 87 HIS A O 1
ATOM 716 N N . ASN A 1 88 ? -7.905 -6.099 13.440 1.00 95.44 88 ASN A N 1
ATOM 717 C CA . ASN A 1 88 ? -7.699 -4.810 14.100 1.00 95.44 88 ASN A CA 1
ATOM 718 C C . ASN A 1 88 ? -6.218 -4.390 14.146 1.00 95.44 88 ASN A C 1
ATOM 720 O O . ASN A 1 88 ? -5.780 -3.715 15.074 1.00 95.44 88 ASN A O 1
ATOM 724 N N . GLY A 1 89 ? -5.427 -4.834 13.162 1.00 94.81 89 GLY A N 1
ATOM 725 C CA . GLY A 1 89 ? -3.986 -4.608 13.093 1.00 94.81 89 GLY A CA 1
ATOM 726 C C . GLY A 1 89 ? -3.197 -5.311 14.189 1.00 94.81 89 GLY A C 1
ATOM 727 O O . GLY A 1 89 ? -2.149 -4.810 14.600 1.00 94.81 89 GLY A O 1
ATOM 728 N N . ARG A 1 90 ? -3.675 -6.467 14.668 1.00 93.19 90 ARG A N 1
ATOM 729 C CA . ARG A 1 90 ? -3.003 -7.253 15.706 1.00 93.19 90 ARG A CA 1
ATOM 730 C C . ARG A 1 90 ? -2.835 -8.716 15.316 1.00 93.19 90 ARG A C 1
ATOM 732 O O . ARG A 1 90 ? -3.677 -9.312 14.652 1.00 93.19 90 ARG A O 1
ATOM 739 N N . ARG A 1 91 ? -1.770 -9.329 15.831 1.00 90.25 91 ARG A N 1
ATOM 740 C CA . ARG A 1 91 ? -1.547 -10.779 15.810 1.00 90.25 91 ARG A CA 1
ATOM 741 C C . ARG A 1 91 ? -0.982 -11.219 17.151 1.00 90.25 91 ARG A C 1
ATOM 743 O O . ARG A 1 91 ? 0.001 -10.646 17.608 1.00 90.25 91 ARG A O 1
ATOM 750 N N . ASN A 1 92 ? -1.568 -12.248 17.766 1.00 89.06 92 ASN A N 1
ATOM 751 C CA . ASN A 1 92 ? -1.216 -12.688 19.127 1.00 89.06 92 ASN A CA 1
ATOM 752 C C . ASN A 1 92 ? -1.201 -11.515 20.124 1.00 89.06 92 ASN A C 1
ATOM 754 O O . ASN A 1 92 ? -0.241 -11.348 20.873 1.00 89.06 92 ASN A O 1
ATOM 758 N N . ASP A 1 93 ? -2.219 -10.654 20.041 1.00 89.44 93 ASP A N 1
ATOM 759 C CA . ASP A 1 93 ? -2.361 -9.434 20.840 1.00 89.44 93 ASP A CA 1
ATOM 760 C C . ASP A 1 93 ? -1.204 -8.428 20.719 1.00 89.44 93 ASP A C 1
ATOM 762 O O . ASP A 1 93 ? -1.109 -7.509 21.527 1.00 89.44 93 ASP A O 1
ATOM 766 N N . LYS A 1 94 ? -0.355 -8.535 19.694 1.00 92.12 94 LYS A N 1
ATOM 767 C CA . LYS A 1 94 ? 0.715 -7.577 19.385 1.00 92.12 94 LYS A CA 1
ATOM 768 C C . LYS A 1 94 ? 0.366 -6.782 18.127 1.00 92.12 94 LYS A C 1
ATOM 770 O O . LYS A 1 94 ? -0.203 -7.373 17.207 1.00 92.12 94 LYS A O 1
ATOM 775 N N . PRO A 1 95 ? 0.694 -5.481 18.054 1.00 94.31 95 PRO A N 1
ATOM 776 C CA . PRO A 1 95 ? 0.433 -4.689 16.859 1.00 94.31 95 PRO A CA 1
ATOM 777 C C . PRO A 1 95 ? 1.255 -5.211 15.676 1.00 94.31 95 PRO A C 1
ATOM 779 O O . PRO A 1 95 ? 2.360 -5.727 15.857 1.00 94.31 95 PRO A O 1
ATOM 782 N N . VAL A 1 96 ? 0.727 -5.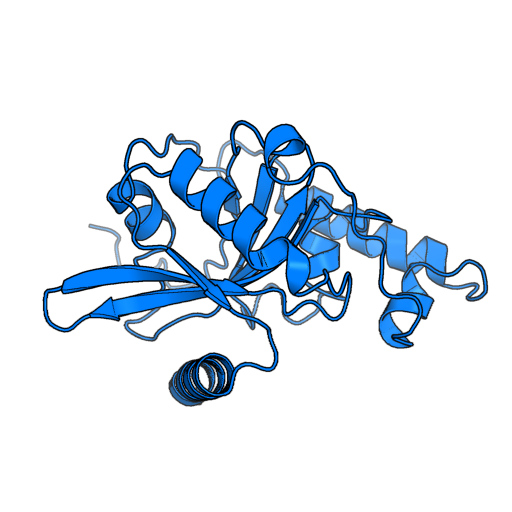087 14.463 1.00 93.62 96 VAL A N 1
ATOM 783 C CA . VAL A 1 96 ? 1.432 -5.464 13.234 1.00 93.62 96 VAL A CA 1
ATOM 784 C C . VAL A 1 96 ? 1.507 -4.291 12.268 1.00 93.62 96 VAL A C 1
ATOM 786 O O . VAL A 1 96 ? 0.590 -3.482 12.152 1.00 93.62 96 VAL A O 1
ATOM 789 N N . LEU A 1 97 ? 2.622 -4.230 11.549 1.00 95.69 97 LEU A N 1
ATOM 790 C CA . LEU A 1 97 ? 2.805 -3.348 10.408 1.00 95.69 97 LEU A CA 1
ATOM 791 C C . LEU A 1 97 ? 2.474 -4.134 9.139 1.00 95.69 97 LEU A C 1
ATOM 793 O O . LEU A 1 97 ? 2.814 -5.313 9.051 1.00 95.69 97 LEU A O 1
ATOM 797 N N . PHE A 1 98 ? 1.864 -3.500 8.147 1.00 97.00 98 PHE A N 1
ATOM 798 C CA . PHE A 1 98 ? 1.589 -4.083 6.837 1.00 97.00 98 PHE A CA 1
ATOM 799 C C . PHE A 1 98 ? 2.412 -3.380 5.764 1.00 97.00 98 PHE A C 1
ATOM 801 O O . PHE A 1 98 ? 2.563 -2.166 5.794 1.00 97.00 98 PHE A O 1
ATOM 808 N N . THR A 1 99 ? 2.912 -4.132 4.784 1.00 97.00 99 THR A N 1
ATOM 809 C CA . THR A 1 99 ? 3.503 -3.582 3.556 1.00 97.00 99 THR A CA 1
ATOM 810 C C . THR A 1 99 ? 2.465 -3.637 2.441 1.00 97.00 99 THR A C 1
ATOM 812 O O . THR A 1 99 ? 1.817 -4.674 2.284 1.00 97.00 99 THR A O 1
ATOM 815 N N . TYR A 1 100 ? 2.329 -2.584 1.629 1.00 98.44 100 TYR A N 1
ATOM 816 C CA . TYR A 1 100 ? 1.309 -2.552 0.578 1.00 98.44 100 TYR A CA 1
ATOM 817 C C . TYR A 1 100 ? 1.758 -1.964 -0.765 1.00 98.44 100 TYR A C 1
ATOM 819 O O . TYR A 1 100 ? 2.697 -1.176 -0.855 1.00 98.44 100 TYR A O 1
ATOM 827 N N . ALA A 1 101 ? 1.017 -2.313 -1.818 1.00 98.56 101 ALA A N 1
ATOM 828 C CA . ALA A 1 101 ? 1.021 -1.631 -3.108 1.00 98.56 101 ALA A CA 1
ATOM 829 C C . ALA A 1 101 ? -0.418 -1.433 -3.615 1.00 98.56 101 ALA A C 1
ATOM 831 O O . ALA A 1 101 ? -1.243 -2.348 -3.570 1.00 98.56 101 ALA A O 1
ATOM 832 N N . ILE A 1 102 ? -0.720 -0.244 -4.132 1.00 98.75 102 ILE A N 1
ATOM 833 C CA . ILE A 1 102 ? -1.962 0.069 -4.843 1.00 98.75 102 ILE A CA 1
ATOM 834 C C . ILE A 1 102 ? -1.647 0.090 -6.333 1.00 98.75 102 ILE A C 1
ATOM 836 O O . ILE A 1 102 ? -0.803 0.848 -6.804 1.00 98.75 102 ILE A O 1
ATOM 840 N N . THR A 1 103 ? -2.349 -0.736 -7.095 1.00 98.06 103 THR A N 1
ATOM 841 C CA . THR A 1 103 ? -2.310 -0.731 -8.563 1.00 98.06 103 THR A CA 1
ATOM 842 C C . THR A 1 103 ? -3.661 -0.266 -9.096 1.00 98.06 103 THR A C 1
ATOM 844 O O . THR A 1 103 ? -4.630 -0.158 -8.347 1.00 98.06 103 THR A O 1
ATOM 847 N N . SER A 1 104 ? -3.790 -0.093 -10.411 1.00 95.56 104 SER A N 1
ATOM 848 C CA . SER A 1 104 ? -5.102 0.139 -11.034 1.00 95.56 104 SER A CA 1
ATOM 849 C C . SER A 1 104 ? -6.116 -0.992 -10.795 1.00 95.56 104 SER A C 1
ATOM 851 O O . SER A 1 104 ? -7.307 -0.799 -11.020 1.00 95.56 104 SER A O 1
ATOM 853 N N . LYS A 1 105 ? -5.666 -2.173 -10.341 1.00 94.69 105 LYS A N 1
ATOM 854 C CA . LYS A 1 105 ? -6.507 -3.354 -10.089 1.00 94.69 105 LYS A CA 1
ATOM 855 C C . LYS A 1 105 ? -6.934 -3.519 -8.626 1.00 94.69 105 LYS A C 1
ATOM 857 O O . LYS A 1 105 ? -7.673 -4.466 -8.342 1.00 94.69 105 LYS A O 1
ATOM 862 N N . GLY A 1 106 ? -6.432 -2.690 -7.711 1.00 96.88 106 GLY A N 1
ATOM 863 C CA . GLY A 1 106 ? -6.748 -2.769 -6.282 1.00 96.88 106 GLY A CA 1
ATOM 864 C C . GLY A 1 106 ? -5.546 -2.568 -5.361 1.00 96.88 106 GLY A C 1
ATOM 865 O O . GLY A 1 106 ? -4.438 -2.262 -5.809 1.00 96.88 106 GLY A O 1
ATOM 866 N N . TRP A 1 107 ? -5.802 -2.777 -4.075 1.00 98.50 107 TRP A N 1
ATOM 867 C CA . TRP A 1 107 ? -4.863 -2.672 -2.966 1.00 98.50 107 TRP A CA 1
ATOM 868 C C . TRP A 1 107 ? -4.409 -4.060 -2.519 1.00 98.50 107 TRP A C 1
ATOM 870 O O . TRP A 1 107 ? -5.226 -4.923 -2.194 1.00 98.50 107 TRP A O 1
ATOM 880 N N . TYR A 1 108 ? -3.100 -4.280 -2.552 1.00 98.19 108 TYR A N 1
ATOM 881 C CA . TYR A 1 108 ? -2.448 -5.556 -2.285 1.00 98.19 108 TYR A CA 1
ATOM 882 C C . TYR A 1 108 ? -1.525 -5.375 -1.090 1.00 98.19 108 TYR A C 1
ATOM 884 O O . TYR A 1 108 ? -0.675 -4.485 -1.119 1.00 98.19 108 TYR A O 1
ATOM 892 N N . PHE A 1 109 ? -1.672 -6.196 -0.055 1.00 97.31 109 PHE A N 1
ATOM 893 C CA . PHE A 1 109 ? -0.851 -6.059 1.147 1.00 97.31 109 PHE A CA 1
ATOM 894 C C . PHE A 1 109 ? -0.698 -7.363 1.927 1.00 97.31 109 PHE A C 1
ATOM 896 O O . PHE A 1 109 ? -1.420 -8.337 1.708 1.00 97.31 109 PHE A O 1
ATOM 903 N N . SER A 1 110 ? 0.276 -7.379 2.831 1.00 95.00 110 SER A N 1
ATOM 904 C CA . SER A 1 110 ? 0.505 -8.435 3.821 1.00 95.00 110 SER A CA 1
ATOM 905 C C . SER A 1 110 ? 1.271 -7.867 5.013 1.00 95.00 110 SER A C 1
ATOM 907 O O . SER A 1 110 ? 1.844 -6.781 4.922 1.00 95.00 110 SER A O 1
ATOM 909 N N . GLU A 1 111 ? 1.301 -8.591 6.128 1.00 92.62 111 GLU A N 1
ATOM 910 C CA . GLU A 1 111 ? 2.085 -8.186 7.296 1.00 92.62 111 GLU A CA 1
ATOM 911 C C . GLU A 1 111 ? 3.593 -8.084 6.983 1.00 92.62 111 GLU A C 1
ATOM 913 O O . GLU A 1 111 ? 4.225 -8.981 6.405 1.00 92.62 111 GLU A O 1
ATOM 918 N N . THR A 1 112 ? 4.206 -6.993 7.428 1.00 84.56 112 THR A N 1
ATOM 919 C CA . THR A 1 112 ? 5.646 -6.758 7.396 1.00 84.56 112 THR A CA 1
ATOM 920 C C . THR A 1 112 ? 6.351 -7.750 8.323 1.00 84.56 112 THR A C 1
ATOM 922 O O . THR A 1 112 ? 5.901 -8.059 9.419 1.00 84.56 112 THR A O 1
ATOM 925 N N . GLY A 1 113 ? 7.479 -8.304 7.870 1.00 74.81 113 GLY A N 1
ATOM 926 C CA . GLY A 1 113 ? 8.263 -9.263 8.664 1.00 74.81 113 GLY A CA 1
ATOM 927 C C . GLY A 1 113 ? 7.643 -10.659 8.852 1.00 74.81 113 GLY A C 1
ATOM 928 O O . GLY A 1 113 ? 8.290 -11.513 9.463 1.00 74.81 113 GLY A O 1
ATOM 929 N N . ALA A 1 114 ? 6.455 -10.934 8.296 1.00 67.00 114 ALA A N 1
ATOM 930 C CA . ALA A 1 114 ? 5.839 -12.261 8.330 1.00 67.00 114 ALA A CA 1
ATOM 931 C C . ALA A 1 114 ? 6.806 -13.346 7.825 1.00 67.00 114 ALA A C 1
ATOM 933 O O . ALA A 1 114 ? 7.421 -13.193 6.766 1.00 67.00 114 ALA A O 1
ATOM 934 N N . ALA A 1 115 ? 6.949 -14.430 8.600 1.00 65.50 115 ALA A N 1
ATOM 935 C CA . ALA A 1 115 ? 7.967 -15.465 8.395 1.00 65.50 115 ALA A CA 1
ATOM 936 C C . ALA A 1 115 ? 7.921 -16.075 6.988 1.00 65.50 115 ALA A C 1
ATOM 938 O O . ALA A 1 115 ? 8.967 -16.300 6.389 1.00 65.50 115 ALA A O 1
ATOM 939 N N . PHE A 1 116 ? 6.718 -16.253 6.441 1.00 63.88 116 PHE A N 1
ATOM 940 C CA . PHE A 1 116 ? 6.505 -16.751 5.083 1.00 63.88 116 PHE A CA 1
ATOM 941 C C . PHE A 1 116 ? 7.111 -15.836 3.998 1.00 63.88 116 PHE A C 1
ATOM 943 O O . PHE A 1 116 ? 7.548 -16.305 2.952 1.00 63.88 116 PHE A O 1
ATOM 950 N N . PHE A 1 117 ? 7.169 -14.525 4.248 1.00 65.44 117 PHE A N 1
ATOM 951 C CA . PHE A 1 117 ? 7.609 -13.503 3.295 1.00 65.44 117 PHE A CA 1
ATOM 952 C C . PHE A 1 117 ? 9.021 -12.963 3.584 1.00 65.44 117 PHE A C 1
ATOM 954 O O . PHE A 1 117 ? 9.382 -11.904 3.060 1.00 65.44 117 PHE A O 1
ATOM 961 N N . LYS A 1 118 ? 9.805 -13.612 4.459 1.00 68.56 118 LYS A N 1
ATOM 962 C CA . LYS A 1 118 ? 11.172 -13.166 4.801 1.00 68.56 118 LYS A CA 1
ATOM 963 C C . LYS A 1 118 ? 12.163 -13.364 3.654 1.00 68.56 118 LYS A C 1
ATOM 965 O O . LYS A 1 118 ? 13.032 -12.522 3.471 1.00 68.56 118 LYS A O 1
ATOM 970 N N . ASP A 1 119 ? 11.967 -14.401 2.844 1.00 65.94 119 ASP A N 1
ATOM 971 C CA . ASP A 1 119 ? 12.867 -14.749 1.735 1.00 65.94 119 ASP A CA 1
ATOM 972 C C . ASP A 1 119 ? 12.505 -14.055 0.405 1.00 65.94 119 ASP A C 1
ATOM 974 O O . ASP A 1 119 ? 13.059 -14.368 -0.650 1.00 65.94 119 ASP A O 1
ATOM 978 N N . MET A 1 120 ? 11.545 -13.123 0.417 1.00 70.88 120 MET A N 1
ATOM 979 C CA . MET A 1 120 ? 11.121 -12.409 -0.790 1.00 70.88 120 MET A CA 1
ATOM 980 C C . MET A 1 120 ? 11.966 -11.160 -1.057 1.00 70.88 120 MET A C 1
ATOM 982 O O . MET A 1 120 ? 12.279 -10.406 -0.141 1.00 70.88 120 MET A O 1
ATOM 986 N N . LEU A 1 121 ? 12.283 -10.914 -2.336 1.00 72.44 121 LEU A N 1
ATOM 987 C CA . LEU A 1 121 ? 13.232 -9.877 -2.778 1.00 72.44 121 LEU A CA 1
ATOM 988 C C . LEU A 1 121 ? 12.800 -8.446 -2.403 1.00 72.44 121 LEU A C 1
ATOM 990 O O . LEU A 1 121 ? 13.631 -7.641 -1.995 1.00 72.44 121 LEU A O 1
ATOM 994 N N . SER A 1 122 ? 11.507 -8.125 -2.509 1.00 83.25 122 SER A N 1
ATOM 995 C CA . SER A 1 122 ? 10.849 -7.108 -1.673 1.00 83.25 122 SER A CA 1
ATOM 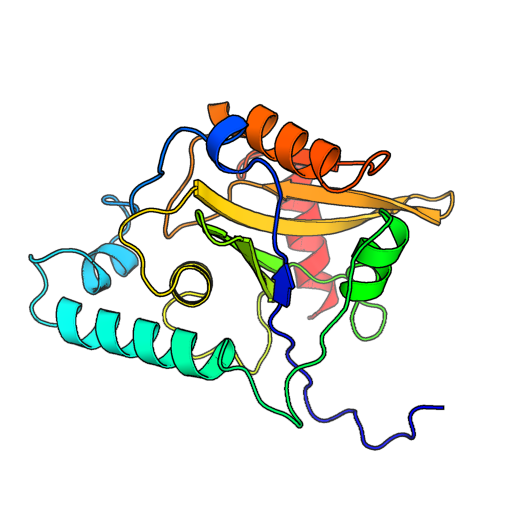996 C C . SER A 1 122 ? 9.338 -7.309 -1.687 1.00 83.25 122 SER A C 1
ATOM 998 O O . SER A 1 122 ? 8.752 -7.718 -2.694 1.00 83.25 122 SER A O 1
ATOM 1000 N N . LYS A 1 123 ? 8.694 -7.000 -0.559 1.00 89.19 123 LYS A N 1
ATOM 1001 C CA . LYS A 1 123 ? 7.240 -7.122 -0.408 1.00 89.19 123 LYS A CA 1
ATOM 1002 C C . LYS A 1 123 ? 6.475 -6.140 -1.301 1.00 89.19 123 LYS A C 1
ATOM 1004 O O . LYS A 1 123 ? 5.473 -6.526 -1.886 1.00 89.19 123 LYS A O 1
ATOM 1009 N N . HIS A 1 124 ? 6.952 -4.907 -1.491 1.00 95.06 124 HIS A N 1
ATOM 1010 C CA . HIS A 1 124 ? 6.304 -3.964 -2.418 1.00 95.06 124 HIS A CA 1
ATOM 1011 C C . HIS A 1 124 ? 6.287 -4.498 -3.852 1.00 95.06 124 HIS A C 1
ATOM 1013 O O . HIS A 1 124 ? 5.250 -4.439 -4.510 1.00 95.06 124 HIS A O 1
ATOM 1019 N N . MET A 1 125 ? 7.406 -5.064 -4.322 1.00 94.56 125 MET A N 1
ATOM 1020 C CA . MET A 1 125 ? 7.455 -5.681 -5.651 1.00 94.56 125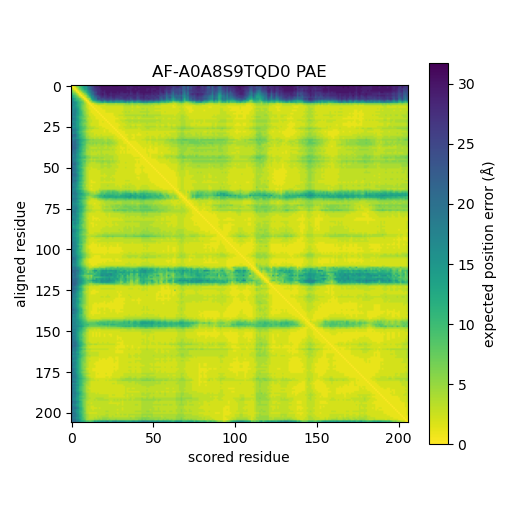 MET A CA 1
ATOM 1021 C C . MET A 1 125 ? 6.599 -6.944 -5.718 1.00 94.56 125 MET A C 1
ATOM 1023 O O . MET A 1 125 ? 5.950 -7.185 -6.732 1.00 94.56 125 MET A O 1
ATOM 1027 N N . LEU A 1 126 ? 6.561 -7.745 -4.650 1.00 94.25 126 LEU A N 1
ATOM 1028 C CA . LEU A 1 126 ? 5.639 -8.871 -4.572 1.00 94.25 126 LEU A CA 1
ATOM 1029 C C . LEU A 1 126 ? 4.197 -8.394 -4.760 1.00 94.25 126 LEU A C 1
ATOM 1031 O O . LEU A 1 126 ? 3.488 -8.928 -5.604 1.00 94.25 126 LEU A O 1
ATOM 10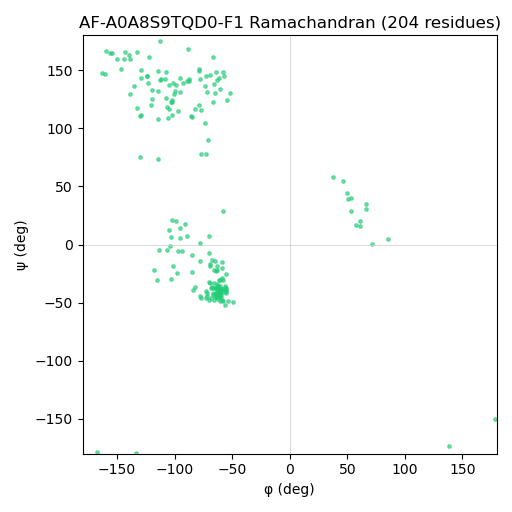35 N N . HIS A 1 127 ? 3.755 -7.394 -4.001 1.00 96.38 127 HIS A N 1
ATOM 1036 C CA . HIS A 1 127 ? 2.376 -6.909 -4.029 1.00 96.38 127 HIS A CA 1
ATOM 1037 C C . HIS A 1 127 ? 2.001 -6.271 -5.371 1.00 96.38 127 HIS A C 1
ATOM 1039 O O . HIS A 1 127 ? 0.878 -6.445 -5.837 1.00 96.38 127 HIS A O 1
ATOM 1045 N N . SER A 1 128 ? 2.947 -5.621 -6.049 1.00 97.00 128 SER A N 1
ATOM 1046 C CA . SER A 1 128 ? 2.725 -5.028 -7.373 1.00 97.00 128 SER A CA 1
ATOM 1047 C C . SER A 1 128 ? 2.899 -6.000 -8.548 1.00 97.00 128 SER A C 1
ATOM 1049 O O . SER A 1 128 ? 2.625 -5.626 -9.689 1.00 97.00 128 SER A O 1
ATOM 1051 N N . GLY A 1 129 ? 3.398 -7.219 -8.312 1.00 95.75 129 GLY A N 1
ATOM 1052 C CA . GLY A 1 129 ? 3.787 -8.137 -9.387 1.00 95.75 129 GLY A CA 1
ATOM 1053 C C . GLY A 1 129 ? 4.987 -7.625 -10.184 1.00 95.75 129 GLY A C 1
ATOM 1054 O O . GLY A 1 129 ? 5.045 -7.790 -11.402 1.00 95.75 129 GLY A O 1
ATOM 1055 N N . ALA A 1 130 ? 5.913 -6.953 -9.498 1.00 95.44 130 ALA A N 1
ATOM 1056 C CA . ALA A 1 130 ? 7.068 -6.261 -10.053 1.00 95.44 130 ALA A CA 1
ATOM 1057 C C . ALA A 1 130 ? 6.699 -5.302 -11.197 1.00 95.44 130 ALA A C 1
ATOM 1059 O O . ALA A 1 130 ? 7.402 -5.212 -12.207 1.00 95.44 130 ALA A O 1
ATOM 1060 N N . ALA A 1 131 ? 5.574 -4.593 -11.076 1.00 97.25 131 ALA A N 1
ATOM 1061 C CA . ALA A 1 131 ? 5.191 -3.568 -12.040 1.00 97.25 131 ALA A CA 1
ATOM 1062 C C . ALA A 1 131 ? 6.244 -2.446 -12.086 1.00 97.25 131 ALA A C 1
ATOM 1064 O O . ALA A 1 131 ? 6.811 -2.085 -11.056 1.00 97.25 131 ALA A O 1
ATOM 1065 N N . PHE A 1 132 ? 6.513 -1.892 -13.273 1.00 97.62 132 PHE A N 1
ATOM 1066 C CA . PHE A 1 132 ? 7.440 -0.758 -13.417 1.00 97.62 132 PHE A CA 1
ATOM 1067 C C . PHE A 1 132 ? 6.920 0.515 -12.738 1.00 97.62 132 PHE A C 1
ATOM 1069 O O . PHE A 1 132 ? 7.712 1.377 -12.374 1.00 97.62 132 PHE A O 1
ATOM 1076 N N . SER A 1 133 ? 5.611 0.608 -12.530 1.00 98.19 133 SER A N 1
ATOM 1077 C CA . SER A 1 133 ? 4.968 1.672 -11.775 1.00 98.19 133 SER A CA 1
ATOM 1078 C C . SER A 1 133 ? 3.777 1.137 -10.982 1.00 98.19 133 SER A C 1
ATOM 1080 O O . SER A 1 133 ? 3.234 0.068 -11.279 1.00 98.19 133 SER A O 1
ATOM 1082 N N . VAL A 1 134 ? 3.375 1.886 -9.960 1.00 98.56 134 VAL A N 1
ATOM 1083 C CA . VAL A 1 134 ? 2.177 1.647 -9.140 1.00 98.56 134 VAL A CA 1
ATOM 1084 C C . VAL A 1 134 ? 1.396 2.945 -8.975 1.00 98.56 134 VAL A C 1
ATOM 1086 O O . VAL A 1 134 ? 1.923 4.022 -9.228 1.00 98.56 134 VAL A O 1
ATOM 1089 N N . LYS A 1 135 ? 0.147 2.865 -8.513 1.00 98.56 135 LYS A N 1
ATOM 1090 C CA . LYS A 1 135 ? -0.607 4.058 -8.106 1.00 98.56 135 LYS A CA 1
ATOM 1091 C C . LYS A 1 135 ? -0.061 4.623 -6.807 1.00 98.56 135 LYS A C 1
ATOM 1093 O O . LYS A 1 135 ? 0.179 5.816 -6.720 1.00 98.56 135 LYS A O 1
ATOM 1098 N N . TYR A 1 136 ? 0.211 3.756 -5.838 1.00 98.69 136 TYR A N 1
ATOM 1099 C CA . TYR A 1 136 ? 0.880 4.132 -4.597 1.00 98.69 136 TYR A CA 1
ATOM 1100 C C . TYR A 1 136 ? 1.494 2.909 -3.914 1.00 98.69 136 TYR A C 1
ATOM 1102 O O . TYR A 1 136 ? 1.184 1.774 -4.285 1.00 98.69 136 TYR A O 1
ATOM 1110 N N . ALA A 1 137 ? 2.363 3.114 -2.929 1.00 98.62 137 ALA A N 1
ATOM 1111 C CA . ALA A 1 137 ? 2.976 2.045 -2.149 1.00 98.62 137 ALA A CA 1
ATOM 1112 C C . ALA A 1 137 ? 3.583 2.592 -0.856 1.00 98.62 137 ALA A C 1
ATOM 1114 O O . ALA A 1 137 ? 4.146 3.683 -0.850 1.00 98.62 137 ALA A O 1
ATOM 1115 N N . GLY A 1 138 ? 3.556 1.783 0.197 1.00 98.38 138 GLY A N 1
ATOM 1116 C CA . GLY A 1 138 ? 4.091 2.165 1.496 1.00 98.38 138 GLY A CA 1
ATOM 1117 C C . GLY A 1 138 ? 3.896 1.071 2.533 1.00 98.38 138 GLY A C 1
ATOM 1118 O O . GLY A 1 138 ? 3.856 -0.122 2.195 1.00 98.38 138 GLY A O 1
ATOM 1119 N N . GLU A 1 139 ? 3.752 1.488 3.777 1.00 98.38 139 GLU A N 1
ATOM 1120 C CA . GLU A 1 139 ? 3.369 0.687 4.925 1.00 98.38 139 GLU A CA 1
ATOM 1121 C C . GLU A 1 139 ? 2.101 1.271 5.584 1.00 98.38 139 GLU A C 1
ATOM 1123 O O . GLU A 1 139 ? 1.690 2.403 5.324 1.00 98.38 139 GLU A O 1
ATOM 1128 N N . PHE A 1 140 ? 1.404 0.467 6.384 1.00 98.62 140 PHE A N 1
ATOM 1129 C CA . PHE A 1 140 ? 0.305 0.956 7.217 1.00 98.62 140 PHE A CA 1
ATOM 1130 C C . PHE A 1 140 ? 0.177 0.136 8.494 1.00 98.62 140 PHE A C 1
ATOM 1132 O O . PHE A 1 140 ? 0.624 -1.013 8.556 1.00 98.62 140 PHE A O 1
ATOM 1139 N N . HIS A 1 141 ? -0.468 0.705 9.503 1.00 98.19 141 HIS A N 1
ATOM 1140 C CA . HIS A 1 141 ? -0.861 0.001 10.717 1.00 98.19 141 HIS A CA 1
ATOM 1141 C C . HIS A 1 141 ? -2.222 0.499 11.206 1.00 98.19 141 HIS A C 1
ATOM 1143 O O . HIS A 1 141 ? -2.738 1.521 10.746 1.00 98.19 141 HIS A O 1
ATOM 1149 N N . ILE A 1 142 ? -2.819 -0.257 12.127 1.00 98.00 142 ILE A N 1
ATOM 1150 C CA . ILE A 1 142 ? -4.042 0.157 12.809 1.00 98.00 142 ILE A CA 1
ATOM 1151 C C . ILE A 1 142 ? -3.657 0.638 14.201 1.00 98.00 142 ILE A C 1
ATOM 1153 O O . ILE A 1 142 ? -3.020 -0.092 14.962 1.00 98.00 142 ILE A O 1
ATOM 1157 N N . GLN A 1 143 ? -4.042 1.866 14.521 1.00 96.38 143 GLN A N 1
ATOM 1158 C CA . GLN A 1 143 ? -3.906 2.435 15.852 1.00 96.38 143 GLN A CA 1
ATOM 1159 C C . GLN A 1 143 ? -5.255 2.332 16.570 1.00 96.38 143 GLN A C 1
ATOM 1161 O O . GLN A 1 143 ? -6.284 2.695 16.004 1.00 96.38 143 GLN A O 1
ATOM 1166 N N . GLN A 1 144 ? -5.252 1.845 17.809 1.00 93.81 144 GLN A N 1
ATOM 1167 C CA . GLN A 1 144 ? -6.423 1.845 18.689 1.00 93.81 144 GLN A CA 1
ATOM 1168 C C . GLN A 1 144 ? -6.292 3.007 19.677 1.00 93.81 144 GLN A C 1
ATOM 1170 O O . GLN A 1 144 ? -5.235 3.165 20.290 1.00 93.81 144 GLN A O 1
ATOM 1175 N N . ALA A 1 145 ? -7.334 3.824 19.796 1.00 87.12 145 ALA A N 1
ATOM 1176 C CA . ALA A 1 145 ? -7.427 4.887 20.789 1.00 87.12 145 ALA A CA 1
ATOM 1177 C C . ALA A 1 145 ? -8.045 4.377 22.105 1.00 87.12 145 ALA A C 1
ATOM 1179 O O . ALA A 1 145 ? -8.603 3.281 22.163 1.00 87.12 145 ALA A O 1
ATOM 1180 N N . ASP A 1 146 ? -7.962 5.195 23.157 1.00 84.62 146 ASP A N 1
ATOM 1181 C CA . ASP A 1 146 ? -8.435 4.853 24.509 1.00 84.62 146 ASP A CA 1
ATOM 1182 C C . ASP A 1 146 ? -9.953 4.617 24.597 1.00 84.62 146 ASP A C 1
ATOM 1184 O O . ASP A 1 146 ? -10.429 3.959 25.520 1.00 84.62 146 ASP A O 1
ATOM 1188 N N . ASP A 1 147 ? -10.724 5.157 23.652 1.00 90.56 147 ASP A N 1
ATOM 1189 C CA . ASP A 1 147 ? -12.176 4.983 23.543 1.00 90.56 147 ASP A CA 1
ATOM 1190 C C . ASP A 1 147 ? -12.579 3.785 22.661 1.00 90.56 147 ASP A C 1
ATOM 1192 O O . ASP A 1 147 ? -13.721 3.707 22.204 1.00 90.56 147 ASP A O 1
ATOM 1196 N N . ASP A 1 148 ? -11.643 2.863 22.413 1.00 85.56 148 ASP A N 1
ATOM 1197 C CA . ASP A 1 148 ? -11.779 1.694 21.536 1.00 85.56 148 ASP A CA 1
ATOM 1198 C C . ASP A 1 148 ? -12.068 2.027 20.061 1.00 85.56 148 ASP A C 1
ATOM 1200 O O . ASP A 1 148 ? -12.441 1.149 19.275 1.00 85.56 148 ASP A O 1
ATOM 1204 N N . THR A 1 149 ? -11.849 3.276 19.639 1.00 93.19 149 THR A N 1
ATOM 1205 C CA . THR A 1 149 ? -11.901 3.628 18.217 1.00 93.19 149 THR A CA 1
ATOM 1206 C C . THR A 1 149 ? -10.623 3.210 17.491 1.00 93.19 149 THR A C 1
ATOM 1208 O O . THR A 1 149 ? -9.513 3.290 18.021 1.00 93.19 149 THR A O 1
ATOM 1211 N N . PHE A 1 150 ? -10.776 2.750 16.247 1.00 97.38 150 PHE A N 1
ATOM 1212 C CA . PHE A 1 150 ? -9.660 2.356 15.389 1.00 97.38 150 PHE A CA 1
ATOM 1213 C C . PHE A 1 150 ? -9.388 3.414 14.319 1.00 97.38 150 PHE A C 1
ATOM 1215 O O . PHE A 1 150 ? -10.307 3.923 13.671 1.00 97.38 150 PHE A O 1
ATOM 1222 N N . LYS A 1 151 ? -8.104 3.695 14.105 1.00 97.56 151 LYS A N 1
ATOM 1223 C CA . LYS A 1 151 ? -7.579 4.595 13.080 1.00 97.56 151 LYS A CA 1
ATOM 1224 C C . LYS A 1 151 ? -6.655 3.829 12.138 1.00 97.56 151 LYS A C 1
ATOM 1226 O O . LYS A 1 151 ? -5.770 3.099 12.583 1.00 97.56 151 LYS A O 1
ATOM 1231 N N . LEU A 1 152 ? -6.839 4.028 10.836 1.00 98.56 152 LEU A N 1
ATOM 1232 C CA . LEU A 1 152 ? -5.891 3.611 9.807 1.00 98.56 152 LEU A CA 1
ATOM 1233 C C . LEU A 1 152 ? -4.790 4.670 9.690 1.00 98.56 152 LEU A C 1
ATOM 1235 O O . LEU A 1 152 ? -5.071 5.799 9.297 1.00 98.56 152 LEU A O 1
ATOM 1239 N N . VAL A 1 153 ? -3.547 4.299 9.987 1.00 98.62 153 VAL A N 1
ATOM 1240 C CA . VAL A 1 153 ? -2.372 5.138 9.715 1.00 98.62 153 VAL A CA 1
ATOM 1241 C C . VAL A 1 153 ? -1.625 4.525 8.539 1.00 98.62 153 VAL A C 1
ATOM 1243 O O . VAL A 1 153 ? -1.186 3.376 8.622 1.00 98.62 153 VAL A O 1
ATOM 1246 N N . ILE A 1 154 ? -1.513 5.261 7.437 1.00 98.75 154 ILE A N 1
ATOM 1247 C CA . ILE A 1 154 ? -0.957 4.787 6.164 1.00 98.75 154 ILE A CA 1
ATOM 1248 C C . ILE A 1 154 ? 0.106 5.759 5.653 1.00 98.75 154 ILE A C 1
ATOM 1250 O O . ILE A 1 154 ? -0.031 6.964 5.810 1.00 98.75 154 ILE A O 1
ATOM 1254 N N . ASP A 1 155 ? 1.173 5.256 5.042 1.00 98.69 155 ASP A N 1
ATOM 1255 C CA . ASP A 1 155 ? 2.311 6.091 4.654 1.00 98.69 155 ASP A CA 1
ATOM 1256 C C . ASP A 1 155 ? 2.804 5.827 3.223 1.00 98.69 155 ASP A C 1
ATOM 1258 O O . ASP A 1 155 ? 2.264 4.992 2.489 1.00 98.69 155 ASP A O 1
ATOM 1262 N N . ASN A 1 156 ? 3.844 6.556 2.816 1.00 98.38 156 ASN A N 1
ATOM 1263 C CA . ASN A 1 156 ? 4.572 6.394 1.553 1.00 98.38 156 ASN A CA 1
ATOM 1264 C C . ASN A 1 156 ? 5.920 5.659 1.714 1.00 98.38 156 ASN A C 1
ATOM 1266 O O . ASN A 1 156 ? 6.810 5.779 0.860 1.00 98.38 156 ASN A O 1
ATOM 1270 N N . ASN A 1 157 ? 6.103 4.887 2.789 1.00 97.31 157 ASN A N 1
ATOM 1271 C CA . ASN A 1 157 ? 7.341 4.178 3.097 1.00 97.31 157 ASN A CA 1
ATOM 1272 C C . ASN A 1 157 ? 7.555 2.970 2.172 1.00 97.31 157 ASN A C 1
ATOM 1274 O O . ASN A 1 157 ? 7.332 1.802 2.502 1.00 97.31 157 ASN A O 1
ATOM 1278 N N . SER A 1 158 ? 7.997 3.255 0.950 1.00 95.81 158 SER A N 1
ATOM 1279 C CA . SER A 1 158 ? 8.391 2.251 -0.027 1.00 95.81 158 SER A CA 1
ATOM 1280 C C . SER A 1 158 ? 9.760 2.564 -0.604 1.00 95.81 158 SER A C 1
ATOM 1282 O O . SER A 1 158 ? 9.909 3.456 -1.431 1.00 95.81 158 SER A O 1
ATOM 1284 N N . GLY A 1 159 ? 10.765 1.748 -0.283 1.00 92.56 159 GLY A N 1
ATOM 1285 C CA . GLY A 1 159 ? 12.052 1.811 -0.985 1.00 92.56 159 GLY A CA 1
ATOM 1286 C C . GLY A 1 159 ? 11.942 1.443 -2.473 1.00 92.56 159 GLY A C 1
ATOM 1287 O O . GLY A 1 159 ? 12.780 1.855 -3.271 1.00 92.56 159 GLY A O 1
ATOM 1288 N N . THR A 1 160 ? 10.900 0.690 -2.856 1.00 95.31 160 THR A N 1
ATOM 1289 C CA . THR A 1 160 ? 10.698 0.203 -4.232 1.00 95.31 160 THR A CA 1
ATOM 1290 C C . THR A 1 160 ? 10.146 1.278 -5.157 1.00 95.31 160 THR A C 1
ATOM 1292 O O . THR A 1 160 ? 10.641 1.387 -6.272 1.00 95.31 160 THR A O 1
ATOM 1295 N N . TYR A 1 161 ? 9.148 2.051 -4.722 1.00 97.44 161 TYR A N 1
ATOM 1296 C CA . TYR A 1 161 ? 8.467 3.049 -5.565 1.00 97.44 161 TYR A CA 1
ATOM 1297 C C . TYR A 1 161 ? 8.617 4.485 -5.060 1.00 97.44 161 TYR A C 1
ATOM 1299 O O . TYR A 1 161 ? 8.467 5.409 -5.846 1.00 97.44 161 TYR A O 1
ATOM 1307 N N . ALA A 1 162 ? 8.920 4.668 -3.770 1.00 95.19 162 ALA A N 1
ATOM 1308 C CA . ALA A 1 162 ? 9.082 5.955 -3.093 1.00 95.19 162 ALA A CA 1
ATOM 1309 C C . ALA A 1 162 ? 8.092 7.045 -3.558 1.00 95.19 162 ALA A C 1
ATOM 1311 O O . ALA A 1 162 ? 8.546 8.084 -4.047 1.00 95.19 162 ALA A O 1
ATOM 1312 N N . PRO A 1 163 ? 6.764 6.821 -3.454 1.00 97.62 163 PRO A N 1
ATOM 1313 C CA . PRO A 1 163 ? 5.796 7.822 -3.878 1.00 97.62 163 PRO A CA 1
ATOM 1314 C C . PRO A 1 163 ? 6.007 9.156 -3.144 1.00 97.62 163 PRO A C 1
ATOM 1316 O O . PRO A 1 163 ? 6.368 9.162 -1.964 1.00 97.62 163 PRO A O 1
ATOM 1319 N N . PRO A 1 164 ? 5.779 10.290 -3.819 1.00 97.44 164 PRO A N 1
ATOM 1320 C CA . PRO A 1 164 ? 6.029 11.605 -3.250 1.00 97.44 164 PRO A CA 1
ATOM 1321 C C . PRO A 1 164 ? 5.035 11.933 -2.126 1.00 97.44 164 PRO A C 1
ATOM 1323 O O . PRO A 1 164 ? 3.860 11.552 -2.187 1.00 97.44 164 PRO A O 1
ATOM 1326 N N . GLN A 1 165 ? 5.505 12.673 -1.118 1.00 97.94 165 GLN A N 1
ATOM 1327 C CA . GLN A 1 165 ? 4.699 13.116 0.028 1.00 97.94 165 GLN A CA 1
ATOM 1328 C C . GLN A 1 165 ? 3.485 13.953 -0.409 1.00 97.94 165 GLN A C 1
ATOM 1330 O O . GLN A 1 165 ? 2.426 13.905 0.207 1.00 97.94 165 GLN A O 1
ATOM 1335 N N . GLU A 1 166 ? 3.595 14.684 -1.524 1.00 98.06 166 GLU A N 1
ATOM 1336 C CA . GLU A 1 166 ? 2.551 15.584 -2.024 1.00 98.06 166 GLU A CA 1
ATOM 1337 C C . GLU A 1 166 ? 1.276 14.832 -2.449 1.00 98.06 166 GLU A C 1
ATOM 1339 O O . GLU A 1 166 ? 0.223 15.441 -2.635 1.00 98.06 166 GLU A O 1
ATOM 1344 N N . GLN A 1 167 ? 1.360 13.508 -2.605 1.00 98.31 167 GLN A N 1
ATOM 1345 C CA . GLN A 1 167 ? 0.233 12.632 -2.924 1.00 98.31 167 GLN A CA 1
ATOM 1346 C C . GLN A 1 167 ? -0.435 12.012 -1.679 1.00 98.31 167 GLN A C 1
ATOM 1348 O O . GLN A 1 167 ? -1.471 11.367 -1.825 1.00 98.31 167 GLN A O 1
ATOM 1353 N N . LEU A 1 168 ? 0.091 12.205 -0.462 1.00 98.62 168 LEU A N 1
ATOM 1354 C CA . LEU A 1 168 ? -0.519 11.668 0.767 1.00 98.62 168 LEU A CA 1
ATOM 1355 C C . LEU A 1 168 ? -1.977 12.121 0.975 1.00 98.62 168 LEU A C 1
ATOM 1357 O O . LEU A 1 168 ? -2.804 11.263 1.287 1.00 98.62 168 LEU A O 1
ATOM 1361 N N . PRO A 1 169 ? -2.361 13.392 0.714 1.00 98.62 169 PRO A N 1
ATOM 1362 C CA . PRO A 1 169 ? -3.767 13.787 0.801 1.00 98.62 169 PRO A CA 1
ATOM 1363 C C . PRO A 1 169 ? -4.671 12.992 -0.154 1.00 98.62 169 PRO A C 1
ATOM 1365 O O . PRO A 1 169 ? -5.762 12.581 0.222 1.00 98.62 169 PRO A O 1
ATOM 1368 N N . GLN A 1 170 ? -4.192 12.692 -1.367 1.00 98.62 170 GLN A N 1
ATOM 1369 C CA . GLN A 1 170 ? -4.938 11.896 -2.351 1.00 98.62 170 GLN A CA 1
ATOM 1370 C C . GLN A 1 170 ? -5.112 10.443 -1.901 1.00 98.62 170 GLN A C 1
ATOM 1372 O O . GLN A 1 170 ? -6.148 9.823 -2.149 1.00 98.62 170 GLN A O 1
ATOM 1377 N N . LEU A 1 171 ? -4.093 9.885 -1.244 1.00 98.69 171 LEU A N 1
ATOM 1378 C CA . LEU A 1 171 ? -4.169 8.558 -0.648 1.00 98.69 171 LEU A CA 1
ATOM 1379 C C . LEU A 1 171 ? -5.212 8.518 0.471 1.00 98.69 171 LEU A C 1
ATOM 1381 O O . LEU A 1 171 ? -6.015 7.586 0.508 1.00 98.69 171 LEU A O 1
ATOM 1385 N N . GLN A 1 172 ? -5.216 9.522 1.349 1.00 98.69 172 GLN A N 1
ATOM 1386 C CA . GLN A 1 172 ? -6.196 9.620 2.427 1.00 98.69 172 GLN A CA 1
ATOM 1387 C C . GLN A 1 172 ? -7.623 9.716 1.873 1.00 98.69 172 GLN A C 1
ATOM 1389 O O . GLN A 1 172 ? -8.476 8.912 2.249 1.00 98.69 172 GLN A O 1
ATOM 1394 N N . GLU A 1 173 ? -7.861 10.605 0.905 1.00 98.50 173 GLU A N 1
ATOM 1395 C CA . GLU A 1 173 ? -9.164 10.743 0.243 1.00 98.50 173 GLU A CA 1
ATOM 1396 C C . GLU A 1 173 ? -9.618 9.436 -0.431 1.00 98.50 173 GLU A C 1
ATOM 1398 O O . GLU A 1 173 ? -10.795 9.074 -0.367 1.00 98.50 173 GLU A O 1
ATOM 1403 N N . LEU A 1 174 ? -8.696 8.678 -1.043 1.00 98.69 174 LEU A N 1
ATOM 1404 C CA . LEU A 1 174 ? -9.011 7.368 -1.616 1.00 98.69 174 LEU A CA 1
ATOM 1405 C C . LEU A 1 174 ? -9.507 6.385 -0.544 1.00 98.69 174 LEU A C 1
ATOM 1407 O O . LEU A 1 174 ? -10.457 5.637 -0.805 1.00 98.69 174 LEU A O 1
ATOM 1411 N N . MET A 1 175 ? -8.869 6.358 0.630 1.00 98.50 175 MET A N 1
ATOM 1412 C CA . MET A 1 175 ? -9.271 5.480 1.734 1.00 98.50 175 MET A CA 1
ATOM 1413 C C . MET A 1 175 ? -10.623 5.905 2.308 1.00 98.50 175 MET A C 1
ATOM 1415 O O . MET A 1 175 ? -11.514 5.068 2.434 1.00 98.50 175 MET A O 1
ATOM 1419 N N . GLU A 1 176 ? -10.826 7.197 2.555 1.00 98.06 176 GLU A N 1
ATOM 1420 C CA . GLU A 1 176 ? -12.092 7.748 3.057 1.00 98.06 176 GLU A CA 1
ATOM 1421 C C . GLU A 1 176 ? -13.258 7.534 2.076 1.00 98.06 176 GLU A C 1
ATOM 1423 O O . GLU A 1 176 ? -14.376 7.229 2.493 1.00 98.06 176 GLU A O 1
ATOM 1428 N N . ASN A 1 177 ? -13.001 7.604 0.764 1.00 97.62 177 ASN A N 1
ATOM 1429 C CA . ASN A 1 177 ? -13.994 7.283 -0.264 1.00 97.62 177 ASN A CA 1
ATOM 1430 C C . ASN A 1 177 ? -14.402 5.799 -0.241 1.00 97.62 177 ASN A C 1
ATOM 1432 O O . ASN A 1 177 ? -15.555 5.472 -0.520 1.00 97.62 177 ASN A O 1
ATOM 1436 N N . ASN A 1 178 ? -13.460 4.892 0.026 1.00 97.69 178 ASN A N 1
ATOM 1437 C CA . ASN A 1 178 ? -13.719 3.449 0.020 1.00 97.69 178 ASN A CA 1
ATOM 1438 C C . ASN A 1 178 ? -14.269 2.926 1.348 1.00 97.69 178 ASN A C 1
ATOM 1440 O O . ASN A 1 178 ? -14.967 1.914 1.354 1.00 97.69 178 ASN A O 1
ATOM 1444 N N . PHE A 1 179 ? -14.006 3.631 2.446 1.00 96.88 179 PHE A N 1
ATOM 1445 C CA . PHE A 1 179 ? -14.481 3.286 3.780 1.00 96.88 179 PHE A CA 1
ATOM 1446 C C . PHE A 1 179 ? -15.139 4.514 4.430 1.00 96.88 179 PHE A C 1
ATOM 1448 O O . PHE A 1 179 ? -14.541 5.139 5.305 1.00 96.88 179 PHE A O 1
ATOM 1455 N N . PRO A 1 180 ? -16.367 4.894 4.025 1.00 96.19 180 PRO A N 1
ATOM 1456 C CA . PRO A 1 180 ? -17.022 6.082 4.563 1.00 96.19 180 PRO A CA 1
ATOM 1457 C C . PRO A 1 180 ? -17.095 6.063 6.095 1.00 96.19 180 PRO A C 1
ATOM 1459 O O . PRO A 1 180 ? -17.621 5.123 6.691 1.00 96.19 180 PRO A O 1
ATOM 1462 N N . GLY A 1 181 ? -16.567 7.115 6.726 1.00 95.56 181 GLY A N 1
ATOM 1463 C CA . GLY A 1 181 ? -16.498 7.243 8.185 1.00 95.56 181 GLY A CA 1
ATOM 1464 C C . GLY A 1 181 ? -15.277 6.589 8.840 1.00 95.56 181 GLY A C 1
ATOM 1465 O O . GLY A 1 181 ? -15.199 6.586 10.067 1.00 95.56 181 GLY A O 1
ATOM 1466 N N . ILE A 1 182 ? -14.330 6.044 8.068 1.00 97.56 182 ILE A N 1
ATOM 1467 C CA . ILE A 1 182 ? -13.037 5.612 8.607 1.00 97.56 182 ILE A CA 1
ATOM 1468 C C . ILE A 1 182 ? -12.267 6.818 9.154 1.00 97.56 182 ILE A C 1
ATOM 1470 O O . ILE A 1 182 ? -12.263 7.890 8.553 1.00 97.56 182 ILE A O 1
ATOM 1474 N N . ILE A 1 183 ? -11.575 6.629 10.275 1.00 97.62 183 ILE A N 1
ATOM 1475 C CA . ILE A 1 183 ? -10.549 7.570 10.720 1.00 97.62 183 ILE A CA 1
ATOM 1476 C C . ILE A 1 183 ? -9.262 7.160 10.005 1.00 97.62 183 ILE A C 1
ATOM 1478 O O . ILE A 1 183 ? -8.728 6.081 10.271 1.00 97.62 183 ILE A O 1
ATOM 1482 N N . CYS A 1 184 ? -8.799 7.981 9.066 1.00 98.00 184 CYS A N 1
ATOM 1483 C CA . CYS A 1 184 ? -7.589 7.732 8.289 1.00 98.00 184 CYS A CA 1
ATOM 1484 C C . CYS A 1 184 ? -6.611 8.893 8.452 1.00 98.00 184 CYS A C 1
ATOM 1486 O O . CYS A 1 184 ? -7.009 10.053 8.428 1.00 98.00 184 CYS A O 1
ATOM 1488 N N . GLU A 1 185 ? -5.330 8.572 8.577 1.00 98.12 185 GLU A N 1
ATOM 1489 C CA . GLU A 1 185 ? -4.245 9.544 8.619 1.00 98.12 185 GLU A CA 1
ATOM 1490 C C . GLU A 1 185 ? -3.139 9.087 7.669 1.00 98.12 185 GLU A C 1
ATOM 1492 O O . GLU A 1 185 ? -2.588 7.993 7.830 1.00 98.12 185 GLU A O 1
ATOM 1497 N N . ALA A 1 186 ? -2.859 9.899 6.647 1.00 98.50 186 ALA A N 1
ATOM 1498 C CA . ALA A 1 186 ? -1.767 9.651 5.715 1.00 98.50 186 ALA A CA 1
ATOM 1499 C C . ALA A 1 186 ? -0.524 10.461 6.111 1.00 98.50 186 ALA A C 1
ATOM 1501 O O . ALA A 1 186 ? -0.550 11.691 6.057 1.00 98.50 186 ALA A O 1
ATOM 1502 N N . LEU A 1 187 ? 0.560 9.781 6.487 1.00 98.44 187 LEU A N 1
ATOM 1503 C CA . LEU A 1 187 ? 1.789 10.406 6.994 1.00 98.44 187 LEU A CA 1
ATOM 1504 C C . LEU A 1 187 ? 2.970 10.178 6.051 1.00 98.44 187 LEU A C 1
ATOM 1506 O O . LEU A 1 187 ? 3.054 9.155 5.369 1.00 98.44 187 LEU A O 1
ATOM 1510 N N . ASP A 1 188 ? 3.896 11.134 6.013 1.00 98.50 188 ASP A N 1
ATOM 1511 C CA . ASP A 1 188 ? 5.155 10.933 5.303 1.00 98.50 188 ASP A CA 1
ATOM 1512 C C . ASP A 1 188 ? 6.048 9.966 6.083 1.00 98.50 188 ASP A C 1
ATOM 1514 O O . ASP A 1 188 ? 6.064 9.961 7.310 1.00 98.50 188 ASP A O 1
ATOM 1518 N N . ARG A 1 189 ? 6.809 9.144 5.363 1.00 97.06 189 ARG A N 1
ATOM 1519 C CA . ARG A 1 189 ? 7.739 8.157 5.923 1.00 97.06 189 ARG A CA 1
ATOM 1520 C C . ARG A 1 189 ? 8.771 8.759 6.883 1.00 97.06 189 ARG A C 1
ATOM 1522 O O . ARG A 1 189 ? 9.297 8.020 7.713 1.00 97.06 189 ARG A O 1
ATOM 1529 N N . ASP A 1 190 ? 9.084 10.048 6.733 1.00 97.19 190 ASP A N 1
ATOM 1530 C CA . ASP A 1 190 ? 10.049 10.777 7.552 1.00 97.19 190 ASP A CA 1
ATOM 1531 C C . ASP A 1 190 ? 9.363 11.534 8.717 1.00 97.19 190 ASP A C 1
ATOM 1533 O O . ASP A 1 190 ? 10.030 12.256 9.461 1.00 97.19 190 ASP A O 1
ATOM 1537 N N . ASP A 1 191 ? 8.049 11.354 8.923 1.00 98.12 191 ASP A N 1
ATOM 1538 C CA . ASP A 1 191 ? 7.319 11.881 10.081 1.00 98.12 191 ASP A CA 1
ATOM 1539 C C . ASP A 1 191 ? 7.804 11.240 11.395 1.00 98.12 191 ASP A C 1
ATOM 1541 O O . ASP A 1 191 ? 7.903 10.017 11.531 1.00 98.12 191 ASP A O 1
ATOM 1545 N N . GLU A 1 192 ? 8.102 12.075 12.394 1.00 97.69 192 GLU A N 1
ATOM 1546 C CA . GLU A 1 192 ? 8.678 11.625 13.666 1.00 97.69 192 GLU A CA 1
ATOM 1547 C C . GLU A 1 192 ? 7.739 10.702 14.452 1.00 97.69 192 GLU A C 1
ATOM 1549 O O . GLU A 1 192 ? 8.196 9.723 15.051 1.00 97.69 192 GLU A O 1
ATOM 1554 N N . THR A 1 193 ? 6.432 10.977 14.426 1.00 95.81 193 THR A N 1
ATOM 1555 C CA . THR A 1 193 ? 5.437 10.184 15.157 1.00 95.81 193 THR A CA 1
ATOM 1556 C C . THR A 1 193 ? 5.228 8.824 14.501 1.00 95.81 193 THR A C 1
ATOM 1558 O O . THR A 1 193 ? 5.186 7.805 15.195 1.00 95.81 193 THR A O 1
ATOM 1561 N N . LEU A 1 194 ? 5.210 8.784 13.164 1.00 97.00 194 LEU A N 1
ATOM 1562 C CA . LEU A 1 194 ? 5.161 7.546 12.393 1.00 97.00 194 LEU A CA 1
ATOM 1563 C C . LEU A 1 194 ? 6.402 6.685 12.648 1.00 97.00 194 LEU A C 1
ATOM 1565 O O . LEU A 1 194 ? 6.287 5.480 12.885 1.00 97.00 194 LEU A O 1
ATOM 1569 N N . MET A 1 195 ? 7.593 7.289 12.616 1.00 97.44 195 MET A N 1
ATOM 1570 C CA . MET A 1 195 ? 8.845 6.578 12.871 1.00 97.44 195 MET A CA 1
ATOM 1571 C C . MET A 1 195 ? 8.887 5.973 14.275 1.00 97.44 195 MET A C 1
ATOM 1573 O O . MET A 1 195 ? 9.387 4.857 14.433 1.00 97.44 195 MET A O 1
ATOM 1577 N N . GLU A 1 196 ? 8.380 6.679 15.286 1.00 97.12 196 GLU A N 1
ATOM 1578 C CA . GLU A 1 196 ? 8.333 6.161 16.653 1.00 97.12 196 GLU A CA 1
ATOM 1579 C C . GLU A 1 196 ? 7.319 5.023 16.794 1.00 97.12 196 GLU A C 1
ATOM 1581 O O . GLU A 1 196 ? 7.694 3.937 17.237 1.00 97.12 196 GLU A O 1
ATOM 1586 N N . ALA A 1 197 ? 6.094 5.196 16.286 1.00 95.75 197 ALA A N 1
ATOM 1587 C CA . ALA A 1 197 ? 5.090 4.130 16.257 1.00 95.75 197 ALA A CA 1
ATOM 1588 C C . ALA A 1 197 ? 5.625 2.873 15.550 1.00 95.75 197 ALA A C 1
ATOM 1590 O O . ALA A 1 197 ? 5.463 1.747 16.025 1.00 95.75 197 ALA A O 1
ATOM 1591 N N . ARG A 1 198 ? 6.349 3.047 14.438 1.00 95.75 198 ARG A N 1
ATOM 1592 C CA . ARG A 1 198 ? 6.993 1.945 13.717 1.00 95.75 198 ARG A CA 1
ATOM 1593 C C . ARG A 1 198 ? 8.012 1.204 14.588 1.00 95.75 198 ARG A C 1
ATOM 1595 O O . ARG A 1 198 ? 8.039 -0.026 14.551 1.00 95.75 198 ARG A O 1
ATOM 1602 N N . LYS A 1 199 ? 8.844 1.911 15.363 1.00 95.62 199 LYS A N 1
ATOM 1603 C CA . LYS A 1 199 ? 9.802 1.283 16.295 1.00 95.62 199 LYS A CA 1
ATOM 1604 C C . LYS A 1 199 ? 9.086 0.513 17.399 1.00 95.62 199 LYS A C 1
ATOM 1606 O O . LYS A 1 199 ? 9.467 -0.626 17.658 1.00 95.62 199 LYS A O 1
ATOM 1611 N N . GLU A 1 200 ? 8.049 1.092 18.001 1.00 95.38 200 GLU A N 1
ATOM 1612 C CA . GLU A 1 200 ? 7.2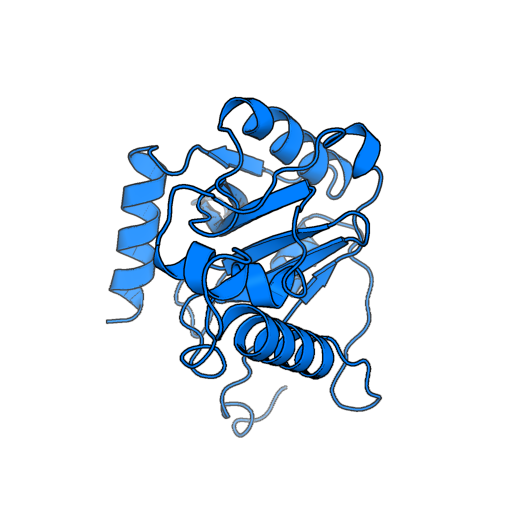51 0.438 19.046 1.00 95.38 200 GLU A CA 1
ATOM 1613 C C . GLU A 1 200 ? 6.605 -0.856 18.539 1.00 95.38 200 GLU A C 1
ATOM 1615 O O . GLU A 1 200 ? 6.664 -1.889 19.213 1.00 95.38 200 GLU A O 1
ATOM 1620 N N . ILE A 1 201 ? 6.062 -0.834 17.314 1.00 94.94 201 ILE A N 1
ATOM 1621 C CA . ILE A 1 201 ? 5.509 -2.030 16.673 1.00 94.94 201 ILE A CA 1
ATOM 1622 C C . ILE A 1 201 ? 6.580 -3.115 16.555 1.00 94.94 201 ILE A C 1
ATOM 1624 O O . ILE A 1 201 ? 6.311 -4.252 16.929 1.00 94.94 201 ILE A O 1
ATOM 1628 N N . PHE A 1 202 ? 7.789 -2.805 16.072 1.00 91.81 202 PHE A N 1
ATOM 1629 C CA . PHE A 1 202 ? 8.855 -3.810 15.969 1.00 91.81 202 PHE A CA 1
ATOM 1630 C C . PHE A 1 202 ? 9.340 -4.311 17.332 1.00 91.81 202 PHE A C 1
ATOM 1632 O O . PHE A 1 202 ? 9.504 -5.520 17.490 1.00 91.81 202 PHE A O 1
ATOM 1639 N N . ALA A 1 203 ? 9.498 -3.421 18.314 1.00 93.50 203 ALA A N 1
ATOM 1640 C CA . ALA A 1 203 ? 9.914 -3.774 19.671 1.00 93.50 203 ALA A CA 1
ATOM 1641 C C . ALA A 1 203 ? 8.929 -4.739 20.351 1.00 93.50 203 ALA A C 1
ATOM 1643 O O . ALA A 1 203 ? 9.339 -5.597 21.126 1.00 93.50 203 ALA A O 1
ATOM 1644 N N . ALA A 1 204 ? 7.634 -4.674 20.019 1.00 92.31 204 ALA A N 1
ATOM 1645 C CA . ALA A 1 204 ? 6.647 -5.625 20.528 1.00 92.31 204 ALA A CA 1
ATOM 1646 C C . ALA A 1 204 ? 6.904 -7.079 20.075 1.00 92.31 204 ALA A C 1
ATOM 1648 O O . ALA A 1 204 ? 6.355 -8.006 20.676 1.00 92.31 204 ALA A O 1
ATOM 1649 N N . TRP A 1 205 ? 7.705 -7.304 19.027 1.00 87.81 205 TRP A N 1
ATOM 1650 C CA . TRP A 1 205 ? 8.029 -8.628 18.476 1.00 87.81 205 TRP A CA 1
ATOM 1651 C C . TRP A 1 205 ? 9.429 -9.144 18.832 1.00 87.81 205 TRP A C 1
ATOM 1653 O O . TRP A 1 205 ? 9.744 -10.272 18.438 1.00 87.81 205 TRP A O 1
ATOM 1663 N N . GLU A 1 206 ? 10.226 -8.363 19.563 1.00 81.12 206 GLU A N 1
ATOM 1664 C CA . GLU A 1 206 ? 11.484 -8.805 20.188 1.00 81.12 206 GLU A CA 1
ATOM 1665 C C . GLU A 1 206 ? 11.220 -9.626 21.464 1.00 81.12 206 GLU A C 1
ATOM 1667 O O . GLU A 1 206 ? 12.010 -10.567 21.714 1.00 81.12 206 GLU A O 1
#

Secondary structure (DSSP, 8-state):
---TTTTS----EEEEPPSSHHHH--S-EE--TT-HHHHHHH-TTSTTHHHHHHHHHHHHHHHT---TTT-------SHHHHHHHTGGGEETTEE-EEEEEEETTEEEEEETT-GGGTTSS-HHHHHHTS-SEESEEEEEEEEEPTTS-EEEEEE---TTT---GGGHHHHHHHHHHHSTT-EEEEE-TT-HHHHHHHHHHHHTT-

Organism: Phytophthora infestans (NCBI:txid4787)

pLDDT: mean 90.99, std 13.53, range [30.73, 98.75]

Sequence (206 aa):
MLTSNDARLESLAYRVQLHNIPQFLPTDNEWNKNYPTIQRIFSPDYPESPVLRQAVMTQHAVIYQHGQERTKYGSVASPADFFELVHNGRRNDKPVLFTYAITSKGWYFSETGAAFFKDMLSKHMLHSGAAFSVKYAGEFHIQQADDDTFKLVIDNNSGTYAPPQEQLPQLQELMENNFPGIICEALDRDDETLMEARKEIFAAWE

Radius of gyration: 16.92 Å; Cα contacts (8 Å, |Δi|>4): 341; chains: 1; bounding box: 41×42×43 Å

Nearest PDB structures (foldseek):
  8eqz-assembly1_B  TM=2.567E-01  e=7.603E+00  Homo sapiens
  8cf9-assembly1_A-2  TM=2.543E-01  e=8.563E+00  Homo sapiens
  3hvl-assembly2_B  TM=1.965E-01  e=8.563E+00  Homo sapiens

Mean predicted aligned error: 4.85 Å

Foldseek 3Di:
DPDDPPPPQPFAKDWDFFPPLCVLLVDWFFWDPPFPLLCCQPPPVHPCNVVLLVVLLVLLCVRPPDDDPRDDDDDDPAPVSVCVVCVVQDDPNAHWKKWWFAAPGGIIITTDPRPVCPPRSDRRCSRVSNDRIGSATAMWTWDADPVRAIAIETERHDNTRSDDPVSQVSVQVSVCVRHPPHHYDYDYPPDPVNVVVVVRRVVSVD

Solvent-accessible surface area (backbone atoms only — not comparable to full-atom values): 11613 Å² total; per-residue (Å²): 134,90,67,98,74,72,83,71,76,82,72,64,76,49,76,46,80,61,68,65,50,64,74,47,42,68,58,71,31,46,52,30,87,88,32,71,80,47,34,47,38,71,35,86,90,33,90,60,4,68,60,52,34,50,50,34,32,52,53,22,50,65,70,72,50,84,43,90,90,84,47,89,85,86,82,68,89,42,40,66,47,48,35,57,73,51,49,58,23,39,58,97,92,32,62,43,49,28,36,27,17,28,43,98,83,22,38,19,36,31,58,55,84,35,76,88,60,63,88,51,96,44,66,46,37,31,45,51,42,51,48,69,49,29,44,41,34,14,34,34,36,45,47,75,48,97,86,74,47,68,31,43,40,36,38,33,54,24,83,54,36,51,40,64,65,90,47,31,67,35,52,36,51,42,49,40,70,63,20,70,86,45,47,70,46,53,44,51,61,84,35,69,67,57,50,48,52,52,49,54,39,55,59,70,75,110